Protein AF-A0A7W0Z3M8-F1 (afdb_monomer_lite)

Radius of gyration: 19.15 Å; chains: 1; bounding box: 62×38×52 Å

Foldseek 3Di:
DPADALCRQLCCQVAPAFPQADPLQWGWGHDQQEIETTHNGDDQDAQPRDDDDDPDDPPPDDPPRHHYDYDDRDALVRVQPYPHPVLVDLLVAAAEDEFELDLVRQLRSQVSQVPRPDQYQYEYEADPDRPPNSVVSHDPRNVVCVVVVSYFYAYDDPVCVPVPRHNDDDDPSNVVSVVVNVVVRDPPPPPPPDDDDPDPPDDD

Structure (mmCIF, N/CA/C/O backbone):
data_AF-A0A7W0Z3M8-F1
#
_entry.id   AF-A0A7W0Z3M8-F1
#
loop_
_atom_site.group_PDB
_atom_site.id
_atom_site.type_symbol
_atom_site.label_atom_id
_atom_site.label_alt_id
_atom_site.label_comp_id
_atom_site.label_asym_id
_atom_site.label_entity_id
_atom_site.label_seq_id
_atom_site.pdbx_PDB_ins_code
_atom_site.Cartn_x
_atom_site.Cartn_y
_atom_site.Cartn_z
_atom_site.occupancy
_atom_site.B_iso_or_equiv
_atom_site.auth_seq_id
_atom_site.auth_comp_id
_atom_site.auth_asym_id
_atom_site.auth_atom_id
_atom_site.pdbx_PDB_model_num
ATOM 1 N N . MET A 1 1 ? 12.519 0.550 13.253 1.00 36.75 1 MET A N 1
ATOM 2 C CA . MET A 1 1 ? 12.207 1.072 11.908 1.00 36.75 1 MET A CA 1
ATOM 3 C C . MET A 1 1 ? 11.267 0.063 11.263 1.00 36.75 1 MET A C 1
ATOM 5 O O . MET A 1 1 ? 11.659 -1.085 11.113 1.00 36.75 1 MET A O 1
ATOM 9 N N . GLU A 1 2 ? 10.004 0.420 11.046 1.00 43.22 2 GLU A N 1
ATOM 10 C CA . GLU A 1 2 ? 8.947 -0.532 10.674 1.00 43.22 2 GLU A CA 1
ATOM 11 C C . GLU A 1 2 ? 8.829 -0.653 9.147 1.00 43.22 2 GLU A C 1
ATOM 13 O 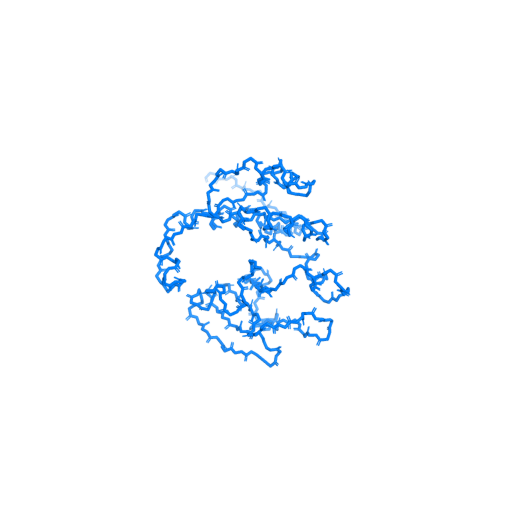O . GLU A 1 2 ? 7.841 -0.249 8.547 1.00 43.22 2 GLU A O 1
ATOM 18 N N . TYR A 1 3 ? 9.874 -1.182 8.508 1.00 49.31 3 TYR A N 1
ATOM 19 C CA . TYR A 1 3 ? 9.832 -1.560 7.096 1.00 49.31 3 TYR A CA 1
ATOM 20 C C . TYR A 1 3 ? 9.831 -3.082 6.998 1.00 49.31 3 TYR A C 1
ATOM 22 O O . TYR A 1 3 ? 10.684 -3.748 7.586 1.00 49.31 3 TYR A O 1
ATOM 30 N N . CYS A 1 4 ? 8.891 -3.648 6.241 1.00 50.56 4 CYS A N 1
ATOM 31 C CA . CYS A 1 4 ? 9.150 -4.955 5.654 1.00 50.56 4 CYS A CA 1
ATOM 32 C C . CYS A 1 4 ? 10.196 -4.730 4.564 1.00 50.56 4 CYS A C 1
ATOM 34 O O . CYS A 1 4 ? 9.970 -3.921 3.671 1.00 50.56 4 CYS A O 1
ATOM 36 N N . GLU A 1 5 ? 11.337 -5.417 4.634 1.00 54.91 5 GLU A N 1
ATOM 37 C CA . GLU A 1 5 ? 12.240 -5.485 3.481 1.00 54.91 5 GLU A CA 1
ATOM 38 C C . GLU A 1 5 ? 11.427 -5.930 2.247 1.00 54.91 5 GLU A C 1
ATOM 40 O O . GLU A 1 5 ? 10.533 -6.764 2.409 1.00 54.91 5 GLU A O 1
ATOM 45 N N . PRO A 1 6 ? 11.740 -5.486 1.015 1.00 51.75 6 PRO A N 1
ATOM 46 C CA . PRO A 1 6 ? 11.013 -5.917 -0.188 1.00 51.75 6 PRO A CA 1
ATOM 47 C C . PRO A 1 6 ? 10.912 -7.447 -0.346 1.00 51.75 6 PRO A C 1
ATOM 49 O O . PRO A 1 6 ? 9.993 -7.984 -0.959 1.00 51.75 6 PRO A O 1
ATOM 52 N N . ARG A 1 7 ? 11.862 -8.187 0.244 1.00 51.75 7 ARG A N 1
ATOM 53 C CA . ARG A 1 7 ? 11.870 -9.658 0.282 1.00 51.75 7 ARG A CA 1
ATOM 54 C C . ARG A 1 7 ? 10.852 -10.262 1.263 1.00 51.75 7 ARG A C 1
ATOM 56 O O . ARG A 1 7 ? 10.540 -11.441 1.133 1.00 51.75 7 ARG A O 1
ATOM 63 N N . ARG A 1 8 ? 10.344 -9.483 2.222 1.00 53.59 8 ARG A N 1
ATOM 64 C CA . ARG A 1 8 ? 9.486 -9.905 3.344 1.00 53.59 8 ARG A CA 1
ATOM 65 C C . ARG A 1 8 ? 8.001 -9.583 3.162 1.00 53.59 8 ARG A C 1
ATOM 67 O O . ARG A 1 8 ? 7.218 -9.953 4.028 1.00 53.59 8 ARG A O 1
ATOM 74 N N . SER A 1 9 ? 7.581 -8.967 2.051 1.00 60.72 9 SER A N 1
ATOM 75 C CA . SER A 1 9 ? 6.158 -8.659 1.814 1.00 60.72 9 SER A CA 1
ATOM 76 C C . SER A 1 9 ? 5.267 -9.897 1.623 1.00 60.72 9 SER A C 1
ATOM 78 O O . SER A 1 9 ? 4.048 -9.780 1.561 1.00 60.72 9 SER A O 1
ATOM 80 N N . GLY A 1 10 ? 5.850 -11.098 1.521 1.00 58.41 10 GLY A N 1
ATOM 81 C CA . GLY A 1 10 ? 5.116 -12.357 1.352 1.00 58.41 10 GLY A CA 1
ATOM 82 C C . GLY A 1 10 ? 4.499 -12.546 -0.039 1.00 58.41 10 GLY A C 1
ATOM 83 O O . GLY A 1 10 ? 4.059 -13.646 -0.356 1.00 58.41 10 GLY A O 1
ATOM 84 N N . LEU A 1 11 ? 4.528 -11.527 -0.908 1.00 64.19 11 LEU A N 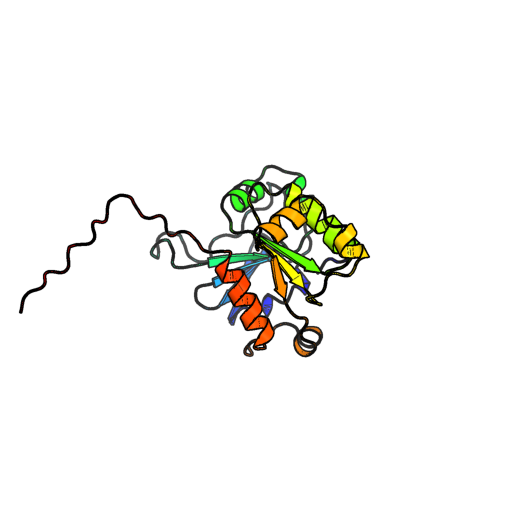1
ATOM 85 C CA . LEU A 1 11 ? 3.906 -11.524 -2.241 1.00 64.19 11 LEU A CA 1
ATOM 86 C C . LEU A 1 11 ? 4.434 -12.595 -3.216 1.00 64.19 11 LEU A C 1
ATOM 88 O O . LEU A 1 11 ? 3.806 -12.823 -4.241 1.00 64.19 11 LEU A O 1
ATOM 92 N N . GLY A 1 12 ? 5.550 -13.274 -2.924 1.00 62.19 12 GLY A N 1
ATOM 93 C CA . GLY A 1 12 ? 6.028 -14.410 -3.740 1.00 62.19 12 GLY A CA 1
ATOM 94 C C . GLY A 1 12 ? 5.065 -15.576 -3.729 1.00 62.19 12 GLY A C 1
ATOM 95 O O . GLY A 1 12 ? 4.625 -16.045 -4.769 1.00 62.19 12 GLY A O 1
ATOM 96 N N . ALA A 1 13 ? 4.604 -15.932 -2.538 1.00 61.12 13 ALA A N 1
ATOM 97 C CA . ALA A 1 13 ? 3.610 -16.976 -2.381 1.00 61.12 13 ALA A CA 1
ATOM 98 C C . ALA A 1 13 ? 2.198 -16.545 -2.828 1.00 61.12 13 ALA A C 1
ATOM 100 O O . ALA A 1 13 ? 1.276 -17.354 -2.804 1.00 61.12 13 ALA A O 1
ATOM 101 N N . ALA A 1 14 ? 2.007 -15.277 -3.223 1.00 61.22 14 ALA A N 1
ATOM 102 C CA . ALA A 1 14 ? 0.748 -14.800 -3.786 1.00 61.22 14 ALA A CA 1
ATOM 103 C C . ALA A 1 14 ? 0.615 -15.087 -5.290 1.00 61.22 14 ALA A C 1
ATOM 105 O O . ALA A 1 14 ? -0.511 -15.068 -5.795 1.00 61.22 14 ALA A O 1
ATOM 106 N N . SER A 1 15 ? 1.720 -15.328 -6.003 1.00 68.12 15 SER A N 1
ATOM 107 C CA . SER A 1 15 ? 1.685 -15.795 -7.393 1.00 68.12 15 SER A CA 1
ATOM 108 C C . SER A 1 15 ? 1.442 -17.301 -7.472 1.00 68.12 15 SER A C 1
ATOM 110 O O . SER A 1 15 ? 1.936 -18.054 -6.640 1.00 68.12 15 SER A O 1
ATOM 112 N N . PHE A 1 16 ? 0.705 -17.733 -8.498 1.00 67.75 16 PHE A N 1
ATOM 113 C CA . PHE A 1 16 ? 0.662 -19.139 -8.906 1.00 67.75 16 PHE A CA 1
ATOM 114 C C . PHE A 1 16 ? 1.898 -19.510 -9.730 1.00 67.75 16 PHE A C 1
ATOM 116 O O . PHE A 1 16 ? 2.444 -20.591 -9.540 1.00 67.75 16 PHE A O 1
ATOM 123 N N . ASP A 1 17 ? 2.377 -18.576 -10.559 1.00 75.62 17 ASP A N 1
ATOM 124 C CA . ASP A 1 17 ? 3.593 -18.749 -11.353 1.00 75.62 17 ASP A CA 1
ATOM 125 C C . ASP A 1 17 ? 4.658 -17.753 -10.874 1.00 75.62 17 ASP A C 1
ATOM 127 O O . ASP A 1 17 ? 4.490 -16.540 -11.039 1.00 75.62 17 ASP A O 1
ATOM 131 N N . GLU A 1 18 ? 5.752 -18.236 -10.278 1.00 77.75 18 GLU A N 1
ATOM 132 C CA . GLU A 1 18 ? 6.948 -17.417 -10.046 1.00 77.75 18 GLU A CA 1
ATOM 133 C C . GLU A 1 18 ? 7.811 -17.410 -11.313 1.00 77.75 18 GLU A C 1
ATOM 135 O O . GLU A 1 18 ? 8.234 -18.455 -11.802 1.00 77.75 18 GLU A O 1
ATOM 140 N N . LEU A 1 19 ? 8.086 -16.220 -11.849 1.00 80.25 19 LEU A N 1
ATOM 141 C CA . LEU A 1 19 ? 8.771 -16.035 -13.136 1.00 80.25 19 LEU A CA 1
ATOM 142 C C . LEU A 1 19 ? 10.243 -15.634 -12.960 1.00 80.25 19 LEU A C 1
ATOM 144 O O . LEU A 1 19 ? 10.888 -15.165 -13.892 1.00 80.25 19 LEU A O 1
ATOM 148 N N . GLY A 1 20 ? 10.774 -15.806 -11.748 1.00 84.00 20 GLY A N 1
ATOM 149 C CA . GLY A 1 20 ? 12.149 -15.470 -11.405 1.00 84.00 20 GLY A CA 1
ATOM 150 C C . GLY A 1 20 ? 12.376 -13.977 -11.169 1.00 84.00 20 GLY A C 1
ATOM 151 O O . GLY A 1 20 ? 11.476 -13.230 -10.776 1.00 84.00 20 GLY A O 1
ATOM 152 N N . VAL A 1 21 ? 13.629 -13.562 -11.336 1.00 86.56 21 VAL A N 1
ATOM 153 C CA . VAL A 1 21 ? 14.070 -12.168 -11.232 1.00 86.56 21 VAL A CA 1
ATOM 154 C C . VAL A 1 21 ? 14.508 -11.726 -12.621 1.00 86.56 21 VAL A C 1
ATOM 156 O O . VAL A 1 21 ? 15.288 -12.436 -13.251 1.00 86.56 21 VAL A O 1
ATOM 159 N N . ASP A 1 22 ? 13.989 -10.598 -13.101 1.00 85.44 22 ASP A N 1
ATOM 160 C CA . ASP A 1 22 ? 14.395 -10.039 -14.391 1.00 85.44 22 ASP A CA 1
ATOM 161 C C . ASP A 1 22 ? 15.768 -9.348 -14.312 1.00 85.44 22 ASP A C 1
ATOM 163 O O . ASP A 1 22 ? 16.339 -9.160 -13.234 1.00 85.44 22 ASP A O 1
ATOM 167 N N . GLU A 1 23 ? 16.306 -8.959 -15.468 1.00 82.44 23 GLU A N 1
ATOM 168 C CA . GLU A 1 23 ? 17.619 -8.305 -15.571 1.00 82.44 23 GLU A CA 1
ATOM 169 C C . GLU A 1 23 ? 17.688 -6.975 -14.805 1.00 82.44 23 GLU A C 1
ATOM 171 O O . GLU A 1 23 ? 18.751 -6.575 -14.331 1.00 82.44 23 GLU A O 1
ATOM 176 N N . ALA A 1 24 ? 16.544 -6.310 -14.635 1.00 81.88 24 ALA A N 1
ATOM 177 C CA . ALA A 1 24 ? 16.415 -5.077 -13.873 1.00 81.88 24 ALA A CA 1
ATOM 178 C C . ALA A 1 24 ? 16.429 -5.312 -12.352 1.00 81.88 24 ALA A C 1
ATOM 180 O O . ALA A 1 24 ? 16.655 -4.377 -11.587 1.00 81.88 24 ALA A O 1
ATOM 181 N N . GLY A 1 25 ? 16.231 -6.546 -11.886 1.00 84.94 25 GLY A N 1
ATOM 182 C CA . GLY A 1 25 ? 16.182 -6.884 -10.466 1.00 84.94 25 GLY A CA 1
ATOM 183 C C . GLY A 1 25 ? 14.771 -6.872 -9.876 1.00 84.94 25 GLY A C 1
ATOM 184 O O . GLY A 1 25 ? 14.624 -6.847 -8.647 1.00 84.94 25 GLY A O 1
ATOM 185 N N . TRP A 1 26 ? 13.729 -6.922 -10.706 1.00 86.50 26 TRP A N 1
ATOM 186 C CA . TRP A 1 26 ? 12.361 -7.176 -10.269 1.00 86.50 26 TRP A CA 1
ATOM 187 C C . TRP A 1 26 ? 12.121 -8.671 -10.160 1.00 86.50 26 TRP A C 1
ATOM 189 O O . TRP A 1 26 ? 12.269 -9.423 -11.118 1.00 86.50 26 TRP A O 1
ATOM 199 N N . ARG A 1 27 ? 11.662 -9.119 -8.997 1.00 87.25 27 ARG A N 1
ATOM 200 C CA . ARG A 1 27 ? 11.060 -10.440 -8.868 1.00 87.25 27 ARG A CA 1
ATOM 201 C C . ARG A 1 27 ? 9.649 -10.400 -9.448 1.00 87.25 27 ARG A C 1
ATOM 203 O O . ARG A 1 27 ? 8.827 -9.583 -9.019 1.00 87.25 27 ARG A O 1
ATOM 210 N N . ARG A 1 28 ? 9.390 -11.282 -10.410 1.00 87.44 28 ARG A N 1
ATOM 211 C CA . ARG A 1 28 ? 8.165 -11.339 -11.211 1.00 87.44 28 ARG A CA 1
ATOM 212 C C . ARG A 1 28 ? 7.318 -12.539 -10.803 1.00 87.44 28 ARG A C 1
ATOM 214 O O . ARG A 1 28 ? 7.841 -13.618 -10.527 1.00 87.44 28 ARG A O 1
ATOM 221 N N . GLY A 1 29 ? 6.006 -12.360 -10.800 1.00 86.38 29 GLY A N 1
ATOM 222 C CA . GLY A 1 29 ? 5.062 -13.454 -10.603 1.00 86.38 29 GLY A CA 1
ATOM 223 C C . GLY A 1 29 ? 3.718 -13.167 -11.254 1.00 86.38 29 GLY A C 1
ATOM 224 O O . GLY A 1 29 ? 3.454 -12.043 -11.683 1.00 86.38 29 GLY A O 1
ATOM 225 N N . ARG A 1 30 ? 2.861 -14.183 -11.330 1.00 85.06 30 ARG A N 1
ATOM 226 C CA . ARG A 1 30 ? 1.534 -14.076 -11.941 1.00 85.06 30 ARG A CA 1
ATOM 227 C C . ARG A 1 30 ? 0.465 -14.790 -11.131 1.00 85.06 30 ARG A C 1
ATOM 229 O O . ARG A 1 30 ? 0.684 -15.882 -10.61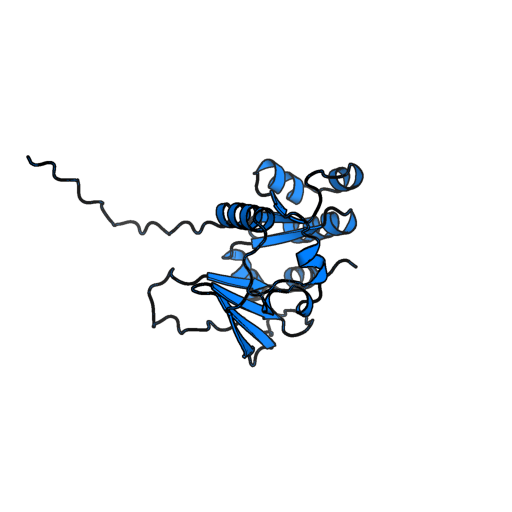0 1.00 85.06 30 ARG A O 1
ATOM 236 N N . ARG A 1 31 ? -0.722 -14.187 -11.071 1.00 82.12 31 ARG A N 1
ATOM 237 C CA . ARG A 1 31 ? -1.943 -14.795 -10.535 1.00 82.12 31 ARG A CA 1
ATOM 238 C C . ARG A 1 31 ? -3.121 -14.483 -11.458 1.00 82.12 31 ARG A C 1
ATOM 240 O O . ARG A 1 31 ? -3.760 -13.440 -11.336 1.00 82.12 31 ARG A O 1
ATOM 247 N N . GLY A 1 32 ? -3.409 -15.388 -12.393 1.00 81.88 32 GLY A N 1
ATOM 248 C CA . GLY A 1 32 ? -4.450 -15.171 -13.403 1.00 81.88 32 GLY A CA 1
ATOM 249 C C . GLY A 1 32 ? -4.152 -13.926 -14.263 1.00 81.88 32 GLY A C 1
ATOM 250 O O . GLY A 1 32 ? -3.095 -13.891 -14.901 1.00 81.88 32 GLY A O 1
ATOM 251 N N . PRO A 1 33 ? -5.039 -12.908 -14.295 1.00 80.50 33 PRO A N 1
ATOM 252 C CA . PRO A 1 33 ? -4.822 -11.670 -15.051 1.00 80.50 33 PRO A CA 1
ATOM 253 C C . PRO A 1 33 ? -3.927 -10.648 -14.327 1.00 80.50 33 PRO A C 1
ATOM 255 O O . PRO A 1 33 ? -3.648 -9.587 -14.880 1.00 80.50 33 PRO A O 1
ATOM 258 N N . VAL A 1 34 ? -3.495 -10.934 -13.094 1.00 84.06 34 VAL A N 1
ATOM 259 C CA . VAL A 1 34 ? -2.668 -10.020 -12.302 1.00 84.06 34 VAL A CA 1
ATOM 260 C C . VAL A 1 34 ? -1.199 -10.393 -12.447 1.00 84.06 34 VAL A C 1
ATOM 262 O O . VAL A 1 34 ? -0.797 -11.512 -12.112 1.00 84.06 34 VAL A O 1
ATOM 265 N N . ASP A 1 35 ? -0.403 -9.443 -12.915 1.00 87.38 35 ASP A N 1
ATOM 266 C CA . ASP A 1 35 ? 1.050 -9.534 -12.935 1.00 87.38 35 ASP A CA 1
ATOM 267 C C . ASP A 1 35 ? 1.608 -8.822 -11.690 1.00 87.38 35 ASP A C 1
ATOM 269 O O . ASP A 1 35 ? 1.153 -7.744 -11.307 1.00 87.38 35 ASP A O 1
ATOM 273 N N . LEU A 1 36 ? 2.577 -9.448 -11.025 1.00 86.31 36 LEU A N 1
ATOM 274 C CA . LEU A 1 36 ? 3.171 -8.972 -9.777 1.00 86.31 36 LEU A CA 1
ATOM 275 C C . LEU A 1 36 ? 4.640 -8.622 -10.004 1.00 86.31 36 LEU A C 1
ATOM 277 O O . LEU A 1 36 ? 5.393 -9.401 -10.597 1.00 86.31 36 LEU A O 1
ATOM 281 N N . ALA A 1 37 ? 5.057 -7.474 -9.482 1.00 87.69 37 ALA A N 1
ATOM 282 C CA . ALA A 1 37 ? 6.430 -6.996 -9.543 1.00 87.69 37 ALA A CA 1
ATOM 283 C C . ALA A 1 37 ? 6.871 -6.516 -8.167 1.00 87.69 37 ALA A C 1
ATOM 285 O O . ALA A 1 37 ? 6.193 -5.687 -7.565 1.00 87.69 37 ALA A O 1
ATOM 286 N N . ARG A 1 38 ? 8.012 -7.000 -7.676 1.00 85.12 38 ARG A N 1
ATOM 287 C CA . ARG A 1 38 ? 8.618 -6.473 -6.447 1.00 85.12 38 ARG A CA 1
ATOM 288 C C . ARG A 1 38 ? 10.124 -6.413 -6.543 1.00 85.12 38 ARG A C 1
ATOM 290 O O . ARG A 1 38 ? 10.718 -7.225 -7.248 1.00 85.12 38 ARG A O 1
ATOM 297 N N . LEU A 1 39 ? 10.757 -5.512 -5.805 1.00 82.12 39 LEU A N 1
ATOM 298 C CA . LEU A 1 39 ? 12.216 -5.466 -5.773 1.00 82.12 39 LEU A CA 1
ATOM 299 C C . LEU A 1 39 ? 12.790 -6.781 -5.230 1.00 82.12 39 LEU A C 1
ATOM 301 O O . LEU A 1 39 ? 12.405 -7.274 -4.164 1.00 82.12 39 LEU A O 1
ATOM 305 N N . ALA A 1 40 ? 13.732 -7.375 -5.965 1.00 80.62 40 ALA A N 1
ATOM 306 C CA . ALA A 1 40 ? 14.356 -8.621 -5.545 1.00 80.62 40 ALA A CA 1
ATOM 307 C C . ALA A 1 40 ? 15.247 -8.426 -4.313 1.00 80.62 40 ALA A C 1
ATOM 309 O O . ALA A 1 40 ? 15.366 -9.370 -3.532 1.00 80.62 40 ALA A O 1
ATOM 310 N N . ALA A 1 41 ? 15.822 -7.232 -4.121 1.00 76.25 41 ALA A N 1
ATOM 311 C CA . ALA A 1 41 ? 16.658 -6.818 -2.993 1.00 76.25 41 ALA A CA 1
ATOM 312 C C . ALA A 1 41 ? 16.365 -5.354 -2.594 1.00 76.25 41 ALA A C 1
ATOM 314 O O . ALA A 1 41 ? 15.933 -4.591 -3.456 1.00 76.25 41 ALA A O 1
ATOM 315 N N . PRO A 1 42 ? 16.618 -4.940 -1.333 1.00 71.25 42 PRO A N 1
ATOM 316 C CA . PRO A 1 42 ? 16.569 -3.528 -0.956 1.00 71.25 42 PRO A CA 1
ATOM 317 C C . PRO A 1 42 ? 17.506 -2.704 -1.844 1.00 71.25 42 PRO A C 1
ATOM 319 O O . PRO A 1 42 ? 18.705 -2.978 -1.904 1.00 71.25 42 PRO A O 1
ATOM 322 N N . ARG A 1 43 ? 16.956 -1.718 -2.549 1.00 71.44 43 ARG A N 1
ATOM 323 C CA . ARG A 1 43 ? 17.705 -0.792 -3.398 1.00 71.44 43 ARG A CA 1
ATOM 324 C C . ARG A 1 43 ? 16.915 0.507 -3.525 1.00 71.44 43 ARG A C 1
ATOM 326 O O . ARG A 1 43 ? 15.688 0.474 -3.515 1.00 71.44 43 ARG A O 1
ATOM 333 N N . GLU A 1 44 ? 17.616 1.630 -3.637 1.00 71.12 44 GLU A N 1
ATOM 334 C CA . GLU A 1 44 ? 16.976 2.897 -3.987 1.00 71.12 44 GLU A CA 1
ATOM 335 C C . GLU A 1 44 ? 16.490 2.852 -5.439 1.00 71.12 44 GLU A C 1
ATOM 337 O O . GLU A 1 44 ? 17.244 2.500 -6.349 1.00 71.12 44 GLU A O 1
ATOM 342 N N . LEU A 1 45 ? 15.225 3.209 -5.646 1.00 70.31 45 LEU A N 1
ATOM 343 C CA . LEU A 1 45 ? 14.679 3.447 -6.975 1.00 70.31 45 LEU A CA 1
ATOM 344 C C . LEU A 1 45 ? 15.111 4.846 -7.411 1.00 70.31 45 LEU A C 1
ATOM 346 O O . LEU A 1 45 ? 14.608 5.835 -6.887 1.00 70.31 45 LEU A O 1
ATOM 350 N N . THR A 1 46 ? 16.072 4.913 -8.325 1.00 68.88 46 THR A N 1
ATOM 351 C CA . THR A 1 46 ? 16.507 6.150 -8.987 1.00 68.88 46 THR A CA 1
ATOM 352 C C . THR A 1 46 ? 16.026 6.152 -10.436 1.00 68.88 46 THR A C 1
ATOM 354 O O . THR A 1 46 ? 15.578 5.116 -10.935 1.00 68.88 46 THR A O 1
ATOM 357 N N . GLU A 1 47 ? 16.136 7.278 -11.146 1.00 64.25 47 GLU A N 1
ATOM 358 C CA . GLU A 1 47 ? 15.751 7.350 -12.570 1.00 64.25 47 GLU A CA 1
ATOM 359 C C . GLU A 1 47 ? 16.456 6.298 -13.438 1.00 64.25 47 GLU A C 1
ATOM 361 O O . GLU A 1 47 ? 15.868 5.760 -14.373 1.00 64.25 47 GLU A O 1
ATOM 366 N N . CYS A 1 48 ? 17.701 5.959 -13.090 1.00 66.75 48 CYS A N 1
ATOM 367 C CA . CYS A 1 48 ? 18.507 4.963 -13.795 1.00 66.75 48 CYS A CA 1
ATOM 368 C C . CYS A 1 48 ? 18.055 3.517 -13.550 1.00 66.75 48 CYS A C 1
ATOM 370 O O . CYS A 1 48 ? 18.548 2.604 -14.214 1.00 66.75 48 CYS A O 1
ATOM 372 N N . PHE A 1 49 ? 17.177 3.274 -12.575 1.00 74.44 49 PHE A N 1
ATOM 373 C CA . PHE A 1 49 ? 16.634 1.946 -12.328 1.00 74.44 49 PHE A CA 1
ATOM 374 C C . PHE A 1 49 ? 15.440 1.716 -13.256 1.00 74.44 49 PHE A C 1
ATOM 376 O O . PHE A 1 49 ? 14.444 2.407 -13.094 1.00 74.44 49 PHE A O 1
ATOM 383 N N . PRO A 1 50 ? 15.483 0.785 -14.219 1.00 78.50 50 PRO A N 1
ATOM 384 C CA . PRO A 1 50 ? 14.416 0.672 -15.206 1.00 78.50 50 PRO A CA 1
ATOM 385 C C . PRO A 1 50 ? 13.096 0.163 -14.589 1.00 78.50 50 PRO A C 1
ATOM 387 O O . PRO A 1 50 ? 13.110 -0.671 -13.670 1.00 78.50 50 PRO A O 1
ATOM 390 N N . PRO A 1 51 ? 11.938 0.625 -15.101 1.00 80.19 51 PRO A N 1
ATOM 391 C CA . PRO A 1 51 ? 10.645 0.090 -14.699 1.00 80.19 51 PRO A CA 1
ATOM 392 C C . PRO A 1 51 ? 10.550 -1.404 -15.039 1.00 80.19 51 PRO A C 1
ATOM 394 O O . PRO A 1 51 ? 11.207 -1.875 -15.973 1.00 80.19 51 PRO A O 1
ATOM 397 N N . PRO A 1 52 ? 9.705 -2.162 -14.324 1.00 80.06 52 PRO A N 1
ATOM 398 C CA . PRO A 1 52 ? 9.483 -3.556 -14.661 1.00 80.06 52 PRO A CA 1
ATOM 399 C C . PRO A 1 52 ? 8.862 -3.667 -16.054 1.00 80.06 52 PRO A C 1
ATOM 401 O O . PRO A 1 52 ? 7.823 -3.059 -16.321 1.00 80.06 52 PRO A O 1
ATOM 404 N N . GLN A 1 53 ? 9.447 -4.488 -16.925 1.00 75.12 53 GLN A N 1
ATOM 405 C CA . GLN A 1 53 ? 8.879 -4.700 -18.254 1.00 75.12 53 GLN A CA 1
ATOM 406 C C . GLN A 1 53 ? 7.579 -5.521 -18.171 1.00 75.12 53 GLN A C 1
ATOM 408 O O . GLN A 1 53 ? 7.496 -6.465 -17.374 1.00 75.12 53 GLN A O 1
ATOM 413 N N . PRO A 1 54 ? 6.543 -5.199 -18.969 1.00 68.56 54 PRO A N 1
ATOM 414 C CA . PRO A 1 54 ? 5.341 -6.022 -19.063 1.00 68.56 54 PRO A CA 1
ATOM 415 C C . PRO A 1 54 ? 5.688 -7.481 -19.390 1.00 68.56 54 PRO A C 1
ATOM 417 O O . PRO A 1 54 ? 6.539 -7.747 -20.229 1.00 68.56 54 PRO A O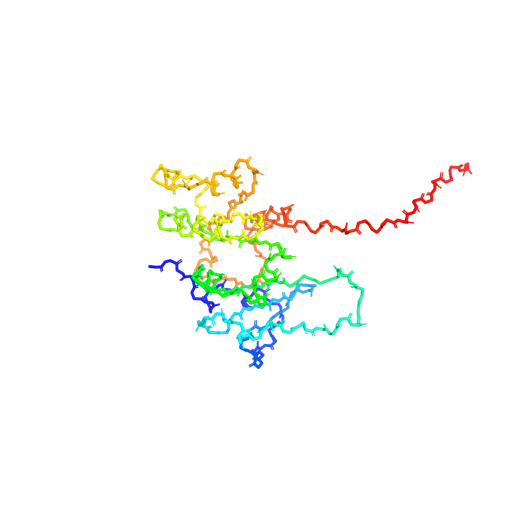 1
ATOM 420 N N . LEU A 1 55 ? 5.024 -8.443 -18.736 1.00 67.62 55 LEU A N 1
ATOM 421 C CA . LEU A 1 55 ? 5.269 -9.874 -18.990 1.00 67.62 55 LEU A CA 1
ATOM 422 C C . LEU A 1 55 ? 4.744 -10.353 -20.351 1.00 67.62 55 LEU A C 1
ATOM 424 O O . LEU A 1 55 ? 5.044 -11.470 -20.760 1.00 67.62 55 LEU A O 1
ATOM 428 N N . VAL A 1 56 ? 3.906 -9.554 -21.010 1.00 63.31 56 VAL A N 1
ATOM 429 C CA . VAL A 1 56 ? 3.385 -9.809 -22.354 1.00 63.31 56 VAL A CA 1
ATOM 430 C C . VAL A 1 56 ? 3.496 -8.500 -23.140 1.00 63.31 56 VAL A C 1
ATOM 432 O O . VAL A 1 56 ? 3.158 -7.453 -22.577 1.00 63.31 56 VAL A O 1
ATOM 435 N N . PRO A 1 57 ? 3.958 -8.525 -24.402 1.00 59.06 57 PRO A N 1
ATOM 436 C CA . PRO A 1 57 ? 4.025 -7.333 -25.233 1.00 59.06 57 PRO A CA 1
ATOM 437 C C . PRO A 1 57 ? 2.645 -6.666 -25.401 1.00 59.06 57 PRO A C 1
ATOM 439 O O . PRO A 1 57 ? 1.636 -7.368 -25.493 1.00 59.06 57 PRO A O 1
ATOM 442 N N . PRO A 1 58 ? 2.576 -5.326 -25.514 1.00 54.59 58 PRO A N 1
ATOM 443 C CA . PRO A 1 58 ? 1.317 -4.579 -25.638 1.00 54.59 58 PRO A CA 1
ATOM 444 C C . PRO A 1 58 ? 0.430 -4.948 -26.844 1.00 54.59 58 PRO A C 1
ATOM 446 O O . PRO A 1 58 ? -0.712 -4.510 -26.901 1.00 54.59 58 PRO A O 1
ATOM 449 N N . GLY A 1 59 ? 0.944 -5.714 -27.815 1.00 54.38 59 GLY A N 1
ATOM 450 C CA . GLY A 1 59 ? 0.249 -6.057 -29.062 1.00 54.38 59 GLY A CA 1
ATOM 451 C C . GLY A 1 59 ? -0.540 -7.368 -29.046 1.00 54.38 59 GLY A C 1
ATOM 452 O O . GLY A 1 59 ? -1.356 -7.582 -29.936 1.00 54.38 59 GLY A O 1
ATOM 453 N N . ASP A 1 60 ? -0.342 -8.230 -28.046 1.00 58.00 60 ASP A N 1
ATOM 454 C CA . ASP A 1 60 ? -0.929 -9.578 -28.050 1.00 58.00 60 ASP A CA 1
ATOM 455 C C . ASP A 1 60 ? -2.322 -9.652 -27.401 1.00 58.00 60 ASP A C 1
ATOM 457 O O . ASP A 1 60 ? -2.877 -10.749 -27.300 1.00 58.00 60 ASP A O 1
ATOM 461 N N . ARG A 1 61 ? -2.908 -8.531 -26.933 1.00 55.44 61 ARG A N 1
ATOM 462 C CA . ARG A 1 61 ? -4.232 -8.517 -26.273 1.00 55.44 61 ARG A CA 1
ATOM 463 C C . ARG A 1 61 ? -4.916 -7.141 -26.210 1.00 55.44 61 ARG A C 1
ATOM 465 O O . ARG A 1 61 ? -4.233 -6.123 -26.297 1.00 55.44 61 ARG A O 1
ATOM 472 N N . PRO A 1 62 ? -6.249 -7.100 -25.989 1.00 53.44 62 PRO A N 1
ATOM 473 C CA . PRO A 1 62 ? -6.981 -5.857 -25.771 1.00 53.44 62 PRO A CA 1
ATOM 474 C C . PRO A 1 62 ? -6.448 -5.096 -24.550 1.00 53.44 62 PRO A C 1
ATOM 476 O O . PRO A 1 62 ? -6.199 -5.679 -23.490 1.00 53.44 62 PRO A O 1
ATOM 479 N N . ALA A 1 63 ? -6.301 -3.779 -24.689 1.00 50.97 63 ALA A N 1
ATOM 480 C CA . ALA A 1 63 ? -5.979 -2.889 -23.581 1.00 50.97 63 ALA A CA 1
ATOM 481 C C . ALA A 1 63 ? -7.086 -2.964 -22.509 1.00 50.97 63 ALA A C 1
ATOM 483 O O . ALA A 1 63 ? -8.244 -2.682 -22.803 1.00 50.97 63 ALA A O 1
ATOM 484 N N . GLY A 1 64 ? -6.731 -3.358 -21.279 1.00 56.69 64 GLY A N 1
ATOM 485 C CA . GLY A 1 64 ? -7.656 -3.435 -20.135 1.00 56.69 64 GLY A CA 1
ATOM 486 C C . GLY A 1 64 ? -7.702 -4.783 -19.403 1.00 56.69 64 GLY A C 1
ATOM 487 O O . GLY A 1 64 ? -8.192 -4.841 -18.280 1.00 56.69 64 GLY A O 1
ATOM 488 N N . ASP A 1 65 ? -7.139 -5.849 -19.979 1.00 64.25 65 ASP A N 1
ATOM 489 C CA . ASP A 1 65 ? -7.301 -7.216 -19.449 1.00 64.25 65 ASP A CA 1
ATOM 490 C C . ASP A 1 65 ? -6.273 -7.645 -18.383 1.00 64.25 65 ASP A C 1
ATOM 492 O O . ASP A 1 65 ? -6.357 -8.762 -17.859 1.00 64.25 65 ASP A O 1
ATOM 496 N N . ARG A 1 66 ? -5.273 -6.811 -18.056 1.00 71.00 66 ARG A N 1
ATOM 497 C CA . ARG A 1 66 ? -4.233 -7.161 -17.071 1.00 71.00 66 ARG A CA 1
ATOM 498 C C . ARG A 1 66 ? -3.929 -6.022 -16.110 1.00 71.00 66 ARG A C 1
ATOM 500 O O . ARG A 1 66 ? -3.715 -4.887 -16.524 1.00 71.00 66 ARG A O 1
ATOM 507 N N . LEU A 1 67 ? -3.848 -6.369 -14.828 1.00 82.94 67 LEU A N 1
ATOM 508 C CA . LEU A 1 67 ? -3.467 -5.472 -13.740 1.00 82.94 67 LEU A CA 1
ATOM 509 C C . LEU A 1 67 ? -2.017 -5.757 -13.344 1.00 82.94 67 LEU A C 1
ATOM 511 O O . LEU A 1 67 ? -1.696 -6.889 -12.983 1.00 82.94 67 LEU A O 1
ATOM 515 N N . LEU A 1 68 ? -1.156 -4.739 -13.373 1.00 86.12 68 LEU A N 1
ATOM 516 C CA . LEU A 1 68 ? 0.178 -4.815 -12.781 1.00 86.12 68 LEU A CA 1
ATOM 517 C C . LEU A 1 68 ? 0.120 -4.288 -11.347 1.00 86.12 68 LEU A C 1
ATOM 519 O O . LEU A 1 68 ? -0.183 -3.117 -11.131 1.00 86.12 68 LEU A O 1
ATOM 523 N N . VAL A 1 69 ? 0.452 -5.131 -10.372 1.00 87.75 69 VAL A N 1
ATOM 524 C CA . VAL A 1 69 ? 0.669 -4.699 -8.987 1.00 87.75 69 VAL A CA 1
ATOM 525 C C . VAL A 1 69 ? 2.165 -4.562 -8.751 1.00 87.75 69 VAL A C 1
ATOM 527 O O . VAL A 1 69 ? 2.916 -5.539 -8.828 1.00 87.75 69 VAL A O 1
ATOM 530 N N . LEU A 1 70 ? 2.580 -3.334 -8.453 1.00 86.94 70 LEU A N 1
ATOM 531 C CA . LEU A 1 70 ? 3.958 -2.985 -8.147 1.00 86.94 70 LEU A CA 1
ATOM 532 C C . LEU A 1 70 ? 4.136 -2.811 -6.637 1.00 86.94 70 LEU A C 1
ATOM 534 O O . LEU A 1 70 ? 3.631 -1.860 -6.046 1.00 86.94 70 LEU A O 1
ATOM 538 N N . ASP A 1 71 ? 4.878 -3.721 -6.016 1.00 85.38 71 ASP A N 1
ATOM 539 C CA . ASP A 1 71 ? 5.321 -3.603 -4.629 1.00 85.38 71 ASP A CA 1
ATOM 540 C C . ASP A 1 71 ? 6.728 -3.001 -4.596 1.00 85.38 71 ASP A C 1
ATOM 542 O O . ASP A 1 71 ? 7.736 -3.661 -4.872 1.00 85.38 71 ASP A O 1
ATOM 546 N N . LEU A 1 72 ? 6.785 -1.712 -4.269 1.00 77.88 72 LEU A N 1
ATOM 547 C CA . LEU A 1 72 ? 8.032 -0.954 -4.210 1.00 77.88 72 LEU A CA 1
ATOM 548 C C . LEU A 1 72 ? 8.914 -1.380 -3.029 1.00 77.88 72 LEU A C 1
ATOM 550 O O . LEU A 1 72 ? 10.116 -1.130 -3.060 1.00 77.88 72 LEU A O 1
ATOM 554 N N . GLY A 1 73 ? 8.351 -2.017 -1.995 1.00 69.25 73 GLY A N 1
ATOM 555 C CA . GLY A 1 73 ? 9.081 -2.562 -0.848 1.00 69.25 73 GLY A CA 1
ATOM 556 C C . GLY A 1 73 ? 9.993 -1.595 -0.071 1.00 69.25 73 GLY A C 1
ATOM 557 O O . GLY A 1 73 ? 10.727 -2.049 0.805 1.00 69.25 73 GLY A O 1
ATOM 558 N N . ALA A 1 74 ? 10.005 -0.292 -0.364 1.00 61.03 74 ALA A N 1
ATOM 559 C CA . ALA A 1 74 ? 10.998 0.647 0.156 1.00 61.03 74 ALA A CA 1
ATOM 560 C C . ALA A 1 74 ? 10.399 2.009 0.538 1.00 61.03 74 ALA A C 1
ATOM 562 O O . ALA A 1 74 ? 9.285 2.363 0.158 1.00 61.03 74 ALA A O 1
ATOM 563 N N . SER A 1 75 ? 11.156 2.728 1.370 1.00 57.72 75 SER A N 1
ATOM 564 C CA . SER A 1 75 ? 10.750 3.915 2.114 1.00 57.72 75 SER A CA 1
ATOM 565 C C . SER A 1 75 ? 10.335 5.091 1.235 1.00 57.72 75 SER A C 1
ATOM 567 O O . SER A 1 75 ? 10.859 5.299 0.144 1.00 57.72 75 SER A O 1
ATOM 569 N N . ALA A 1 76 ? 9.437 5.921 1.778 1.00 53.56 76 ALA A N 1
ATOM 570 C CA . ALA A 1 76 ? 8.994 7.182 1.181 1.00 53.56 76 ALA A CA 1
ATOM 571 C C . ALA A 1 76 ? 10.156 8.039 0.635 1.00 53.56 76 ALA A C 1
ATOM 573 O O . ALA A 1 76 ? 9.985 8.759 -0.340 1.00 53.56 76 ALA A O 1
ATOM 574 N N . ALA A 1 77 ? 11.356 7.904 1.214 1.00 54.19 77 ALA A N 1
ATOM 575 C CA . ALA A 1 77 ? 12.562 8.622 0.824 1.00 54.19 77 ALA A CA 1
ATOM 576 C C . ALA A 1 77 ? 12.975 8.435 -0.649 1.00 54.19 77 ALA A C 1
ATOM 578 O O . ALA A 1 77 ? 13.555 9.360 -1.207 1.00 54.19 77 ALA A O 1
ATOM 579 N N . SER A 1 78 ? 12.685 7.299 -1.296 1.00 59.88 78 SER A N 1
ATOM 580 C CA . SER A 1 78 ? 13.020 7.115 -2.720 1.00 59.88 78 SER A CA 1
ATOM 581 C C . SER A 1 78 ? 12.013 7.783 -3.666 1.00 59.88 78 SER A C 1
ATOM 583 O O . SER A 1 78 ? 12.431 8.324 -4.681 1.00 59.88 78 SER A O 1
ATOM 585 N N . MET A 1 79 ? 10.715 7.832 -3.326 1.00 62.16 79 MET A N 1
ATOM 586 C CA . MET A 1 79 ? 9.715 8.566 -4.133 1.00 62.16 79 MET A CA 1
ATOM 587 C C . MET A 1 79 ? 9.924 10.083 -4.084 1.00 62.16 79 MET A C 1
ATOM 589 O O . MET A 1 79 ? 9.570 10.792 -5.016 1.00 62.16 79 MET A O 1
ATOM 593 N N . LEU A 1 80 ? 10.486 10.578 -2.983 1.00 59.25 80 LEU A N 1
ATOM 594 C CA . LEU A 1 80 ? 10.618 12.005 -2.689 1.00 59.25 80 LEU A CA 1
ATOM 595 C C . LEU A 1 80 ? 11.836 12.678 -3.325 1.00 59.25 80 LEU A C 1
ATOM 597 O O . LEU A 1 80 ? 11.962 13.898 -3.237 1.00 59.25 80 LEU A O 1
ATOM 601 N N . ARG A 1 81 ? 12.775 11.899 -3.873 1.00 62.03 81 ARG A N 1
ATOM 602 C CA . ARG A 1 81 ? 14.121 12.390 -4.191 1.00 62.03 81 ARG A CA 1
ATOM 603 C C . ARG A 1 81 ? 14.401 12.637 -5.668 1.00 62.03 81 ARG A C 1
ATOM 605 O O . ARG A 1 81 ? 15.354 13.364 -5.925 1.00 62.03 81 ARG A O 1
ATOM 612 N N . ASP A 1 82 ? 13.629 12.071 -6.598 1.00 62.38 82 ASP A N 1
ATOM 613 C CA . ASP A 1 82 ? 13.978 12.132 -8.025 1.00 62.38 82 ASP A CA 1
ATOM 614 C C . ASP A 1 82 ? 12.740 12.114 -8.951 1.00 62.38 82 ASP A C 1
ATOM 616 O O . ASP A 1 82 ? 11.903 11.209 -8.832 1.00 62.38 82 ASP A O 1
ATOM 620 N N . PRO A 1 83 ? 12.575 13.084 -9.871 1.00 60.88 83 PRO A N 1
ATOM 621 C CA . PRO A 1 83 ? 11.460 13.146 -10.816 1.00 60.88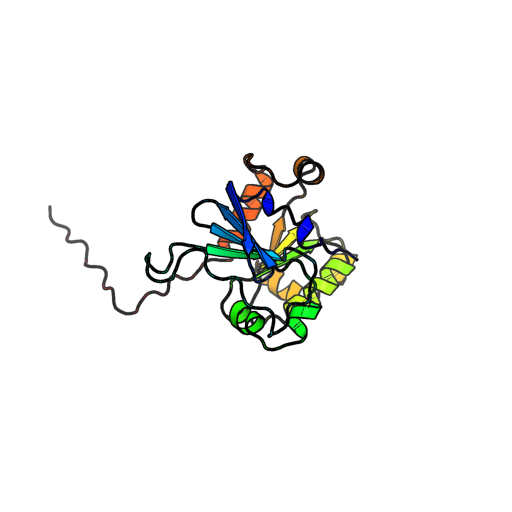 83 PRO A CA 1
ATOM 622 C C . PRO A 1 83 ? 11.624 12.168 -11.998 1.00 60.88 83 PRO A C 1
ATOM 624 O O . PRO A 1 83 ? 11.664 12.566 -13.155 1.00 60.88 83 PRO A O 1
ATOM 627 N N . GLY A 1 84 ? 11.631 10.866 -11.708 1.00 72.88 84 GLY A N 1
ATOM 628 C CA . GLY A 1 84 ? 11.804 9.818 -12.715 1.00 72.88 84 GLY A CA 1
ATOM 629 C C . GLY A 1 84 ? 10.523 9.185 -13.252 1.00 72.88 84 GLY A C 1
ATOM 630 O O . GLY A 1 84 ? 9.396 9.603 -12.971 1.00 72.88 84 GLY A O 1
ATOM 631 N N . TRP A 1 85 ? 10.700 8.056 -13.949 1.00 78.88 85 TRP A N 1
ATOM 632 C CA . TRP A 1 85 ? 9.597 7.196 -14.398 1.00 78.88 85 TRP A CA 1
ATOM 633 C C . TRP A 1 85 ? 8.653 6.800 -13.255 1.00 78.88 85 TRP A C 1
ATOM 635 O O . TRP A 1 85 ? 7.468 6.593 -13.502 1.00 78.88 85 TRP A O 1
ATOM 645 N N . LEU A 1 86 ? 9.157 6.699 -12.018 1.00 77.06 86 LEU A N 1
ATOM 646 C CA . LEU A 1 86 ? 8.357 6.340 -10.851 1.00 77.06 86 LEU A CA 1
ATOM 647 C C . LEU A 1 86 ? 7.326 7.427 -10.539 1.00 77.06 86 LEU A C 1
ATOM 649 O O . LEU A 1 86 ? 6.168 7.105 -10.301 1.00 77.06 86 LEU A O 1
ATOM 653 N N . THR A 1 87 ? 7.709 8.700 -10.614 1.00 77.06 87 THR A N 1
ATOM 654 C CA . THR A 1 87 ? 6.796 9.835 -10.417 1.00 77.06 87 THR A CA 1
ATOM 655 C C . THR A 1 87 ? 5.727 9.869 -11.507 1.00 77.06 87 THR A C 1
ATOM 657 O O . THR A 1 87 ? 4.541 9.987 -11.201 1.00 77.06 87 THR A O 1
ATOM 660 N N . THR A 1 88 ? 6.120 9.670 -12.770 1.00 79.75 88 THR A N 1
ATOM 661 C CA . THR A 1 88 ? 5.184 9.569 -13.905 1.00 79.75 88 THR A CA 1
ATOM 662 C C . THR A 1 88 ? 4.226 8.385 -13.756 1.00 79.75 88 THR A C 1
ATOM 664 O O . THR A 1 88 ? 3.022 8.518 -13.978 1.00 79.75 88 THR A O 1
ATOM 667 N N . MET A 1 89 ? 4.738 7.225 -13.340 1.00 79.88 89 MET A N 1
ATOM 668 C CA . MET A 1 89 ? 3.926 6.034 -13.104 1.00 79.88 89 MET A CA 1
ATOM 669 C C . MET A 1 89 ? 2.928 6.275 -11.976 1.00 79.88 89 MET A C 1
ATOM 671 O O . MET A 1 89 ? 1.747 6.007 -12.143 1.00 79.88 89 MET A O 1
ATOM 675 N N . VAL A 1 90 ? 3.376 6.825 -10.850 1.00 81.06 90 VAL A N 1
ATOM 676 C CA . VAL A 1 90 ? 2.516 7.133 -9.700 1.00 81.06 90 VAL A CA 1
ATOM 677 C C . VAL A 1 90 ? 1.432 8.135 -10.081 1.00 81.06 90 VAL A C 1
ATOM 679 O O . VAL A 1 90 ? 0.290 7.960 -9.676 1.00 81.06 90 VAL A O 1
ATOM 682 N N . GLY A 1 91 ? 1.754 9.127 -10.915 1.00 81.75 91 GLY A N 1
ATOM 683 C CA . GLY A 1 91 ? 0.788 10.095 -11.442 1.00 81.75 91 GLY A CA 1
ATOM 684 C C . GLY A 1 91 ? -0.348 9.488 -12.276 1.00 81.75 91 GLY A C 1
ATOM 685 O O . GLY A 1 91 ? -1.360 10.147 -12.487 1.00 81.75 91 GLY A O 1
ATOM 686 N N . SER A 1 92 ? -0.198 8.245 -12.738 1.00 81.19 92 SER A N 1
ATOM 687 C CA . SER A 1 92 ? -1.196 7.516 -13.533 1.00 81.19 92 SER A CA 1
ATOM 688 C C . SER A 1 92 ? -1.654 6.205 -12.883 1.00 81.19 92 SER A C 1
ATOM 690 O O . SER A 1 92 ? -2.433 5.465 -13.482 1.00 81.19 92 SER A O 1
ATOM 692 N N . ALA A 1 93 ? -1.184 5.908 -11.668 1.00 84.69 93 ALA A N 1
ATOM 693 C CA . ALA A 1 93 ? -1.456 4.660 -10.972 1.00 84.69 93 ALA A CA 1
ATOM 694 C C . ALA A 1 93 ? -2.453 4.843 -9.827 1.00 84.69 93 ALA A C 1
ATOM 696 O O . ALA A 1 93 ? -2.523 5.880 -9.171 1.00 84.69 93 ALA A O 1
ATOM 697 N N . GLU A 1 94 ? -3.153 3.757 -9.521 1.00 90.06 94 GLU A N 1
ATOM 698 C CA . GLU A 1 94 ? -3.908 3.621 -8.284 1.00 90.06 94 GLU A CA 1
ATOM 699 C C . GLU A 1 94 ? -2.953 3.279 -7.134 1.00 90.06 94 GLU A C 1
ATOM 701 O O . GLU A 1 94 ? -2.310 2.225 -7.126 1.00 90.06 94 GLU A O 1
ATOM 706 N N . VAL A 1 95 ? -2.839 4.181 -6.155 1.00 90.00 95 VAL A N 1
ATOM 707 C CA . VAL A 1 95 ? -1.848 4.063 -5.077 1.00 90.00 95 VAL A CA 1
ATOM 708 C C . VAL A 1 95 ? -2.489 3.551 -3.792 1.00 90.00 95 VAL A C 1
ATOM 710 O O . VAL A 1 95 ? -3.441 4.135 -3.269 1.00 90.00 95 VAL A O 1
ATOM 713 N N . VAL A 1 96 ? -1.905 2.492 -3.226 1.00 92.56 96 VAL A N 1
ATOM 714 C CA . VAL A 1 96 ? -2.210 2.010 -1.873 1.00 92.56 96 VAL A CA 1
ATOM 715 C C . VAL A 1 96 ? -1.016 2.273 -0.967 1.00 92.56 96 VAL A C 1
ATOM 717 O O . VAL A 1 96 ? 0.079 1.771 -1.211 1.00 92.56 96 VAL A O 1
ATOM 720 N N . VAL A 1 97 ? -1.238 3.012 0.118 1.00 91.94 97 VAL A N 1
ATOM 721 C CA . VAL A 1 97 ? -0.252 3.175 1.192 1.00 91.94 97 VAL A CA 1
ATOM 722 C C . VAL A 1 97 ? -0.619 2.225 2.321 1.00 91.94 97 VAL A C 1
ATOM 724 O O . VAL A 1 97 ? -1.701 2.324 2.895 1.00 91.94 97 VAL A O 1
ATOM 727 N N . VAL A 1 98 ? 0.277 1.297 2.650 1.00 90.56 98 VAL A N 1
ATOM 728 C CA . VAL A 1 98 ? 0.077 0.337 3.741 1.00 90.56 98 VAL A CA 1
ATOM 729 C C . VAL A 1 98 ? 0.764 0.850 4.998 1.00 90.56 98 VAL A C 1
ATOM 731 O O . VAL A 1 98 ? 1.947 1.184 4.970 1.00 90.56 98 VAL A O 1
ATOM 734 N N . THR A 1 99 ? 0.039 0.894 6.113 1.00 89.75 99 THR A N 1
ATOM 735 C CA . THR A 1 99 ? 0.570 1.384 7.387 1.00 89.75 99 THR A CA 1
ATOM 736 C C . THR A 1 99 ? 0.069 0.568 8.566 1.00 89.75 99 THR A C 1
ATOM 738 O O . THR A 1 99 ? -1.074 0.113 8.572 1.00 89.75 99 THR A O 1
ATOM 741 N N . ARG A 1 100 ? 0.898 0.393 9.599 1.00 89.69 100 ARG A N 1
ATOM 742 C CA . ARG A 1 100 ? 0.410 -0.044 10.913 1.00 89.69 100 ARG A CA 1
ATOM 743 C C . ARG A 1 100 ? -0.005 1.176 11.722 1.00 89.69 100 ARG A C 1
ATOM 745 O O . ARG A 1 100 ? 0.606 2.237 11.620 1.00 89.69 100 ARG A O 1
ATOM 752 N N . LEU A 1 101 ? -1.022 1.017 12.568 1.00 90.12 101 LEU A N 1
ATOM 753 C CA . LEU A 1 101 ? -1.499 2.081 13.458 1.00 90.12 101 LEU A CA 1
ATOM 754 C C . LEU A 1 101 ? -0.567 2.277 14.663 1.00 90.12 101 LEU A C 1
ATOM 756 O O . LEU A 1 101 ? -0.950 2.069 15.812 1.00 90.12 101 LEU A O 1
ATOM 760 N N . THR A 1 102 ? 0.666 2.687 14.383 1.00 91.06 102 THR A N 1
ATOM 761 C CA . THR A 1 102 ? 1.674 3.139 15.345 1.00 91.06 102 THR A CA 1
ATOM 762 C C . THR A 1 102 ? 1.980 4.615 15.081 1.00 91.06 102 THR A C 1
ATOM 764 O O . THR A 1 102 ? 1.801 5.102 13.963 1.00 91.06 102 THR A O 1
ATOM 767 N N . VAL A 1 103 ? 2.445 5.361 16.090 1.00 92.62 103 VAL A N 1
ATOM 768 C CA . VAL A 1 103 ? 2.819 6.778 15.899 1.00 92.62 103 VAL A CA 1
ATOM 769 C C . VAL A 1 103 ? 3.896 6.942 14.812 1.00 92.62 103 VAL A C 1
ATOM 771 O O . VAL A 1 103 ? 3.705 7.779 13.927 1.00 92.62 103 VAL A O 1
ATOM 774 N N . PRO A 1 104 ? 4.990 6.149 14.794 1.00 90.94 104 PRO A N 1
ATOM 775 C CA . PRO A 1 104 ? 5.969 6.221 13.711 1.00 90.94 104 PRO A CA 1
ATOM 776 C C . PRO A 1 104 ? 5.379 5.861 12.342 1.00 90.94 104 PRO A C 1
ATOM 778 O O . PRO A 1 104 ? 5.638 6.575 11.376 1.00 90.94 104 PRO A O 1
ATOM 781 N N . GLY A 1 105 ? 4.556 4.807 12.261 1.00 88.94 105 GLY A N 1
ATOM 782 C CA . GLY A 1 105 ? 3.932 4.369 11.010 1.00 88.94 105 GLY A CA 1
ATOM 783 C C . GLY A 1 105 ? 3.034 5.444 10.402 1.00 88.94 105 GLY A C 1
ATOM 784 O O . GLY A 1 105 ? 3.169 5.779 9.223 1.00 88.94 105 GLY A O 1
ATOM 785 N N . VAL A 1 106 ? 2.183 6.065 11.222 1.00 91.69 106 VAL A N 1
ATOM 786 C CA . VAL A 1 106 ? 1.291 7.154 10.796 1.00 91.69 106 VAL A CA 1
ATOM 787 C C . VAL A 1 106 ? 2.070 8.397 10.380 1.00 91.69 106 VAL A C 1
ATOM 789 O O . VAL A 1 106 ? 1.781 8.946 9.323 1.00 91.69 106 VAL A O 1
ATOM 792 N N . ARG A 1 107 ? 3.098 8.816 11.128 1.00 91.62 107 ARG A N 1
ATOM 793 C CA . ARG A 1 107 ? 3.927 9.977 10.741 1.00 91.62 107 ARG A CA 1
ATOM 794 C C . ARG A 1 107 ? 4.643 9.764 9.412 1.00 91.62 107 ARG A C 1
ATOM 796 O O . ARG A 1 107 ? 4.697 10.664 8.581 1.00 91.62 107 ARG A O 1
ATOM 803 N N . GLN A 1 108 ? 5.177 8.567 9.202 1.00 88.31 108 GLN A N 1
ATOM 804 C CA . GLN A 1 108 ? 5.842 8.225 7.953 1.00 88.31 108 GLN A CA 1
ATOM 805 C C . GLN A 1 108 ? 4.853 8.170 6.781 1.00 88.31 108 GLN A C 1
ATOM 807 O O . GLN A 1 108 ? 5.161 8.635 5.685 1.00 88.31 108 GLN A O 1
ATOM 812 N N . SER A 1 109 ? 3.658 7.626 7.018 1.00 90.25 109 SER A N 1
ATOM 813 C CA . SER A 1 109 ? 2.602 7.555 6.004 1.00 90.25 109 SER A CA 1
ATOM 814 C C . SER A 1 109 ? 2.076 8.939 5.650 1.00 90.25 109 SER A C 1
ATOM 816 O O . SER A 1 109 ? 1.837 9.206 4.483 1.00 90.25 109 SER A O 1
ATOM 818 N N . GLU A 1 110 ? 1.950 9.834 6.631 1.00 92.81 110 GLU A N 1
ATOM 819 C CA . GLU A 1 110 ? 1.581 11.232 6.403 1.00 92.81 110 GLU A CA 1
ATOM 820 C C . GLU A 1 110 ? 2.588 11.919 5.480 1.00 92.81 110 GLU A C 1
ATOM 822 O O . GLU A 1 110 ? 2.189 12.548 4.506 1.00 92.81 110 GLU A O 1
ATOM 827 N N . HIS A 1 111 ? 3.888 11.747 5.742 1.00 89.25 111 HIS A N 1
ATOM 828 C CA . HIS A 1 111 ? 4.933 12.319 4.899 1.00 89.25 111 HIS A CA 1
ATOM 829 C C . HIS A 1 111 ? 4.864 11.793 3.459 1.00 89.25 111 HIS A C 1
ATOM 831 O O . HIS A 1 111 ? 4.925 12.580 2.517 1.00 89.25 111 HIS A O 1
ATOM 837 N N . LEU A 1 112 ? 4.662 10.483 3.285 1.00 87.44 112 LEU A N 1
ATOM 838 C CA . LEU A 1 112 ? 4.474 9.884 1.965 1.00 87.44 112 LEU A CA 1
ATOM 839 C C . LEU A 1 112 ? 3.235 10.444 1.258 1.00 87.44 112 LEU A C 1
ATOM 841 O O . LEU A 1 112 ? 3.343 10.940 0.144 1.00 87.44 112 LEU A O 1
ATOM 845 N N . LEU A 1 113 ? 2.075 10.398 1.916 1.00 90.75 113 LEU A N 1
ATOM 846 C CA . LEU A 1 113 ? 0.809 10.874 1.359 1.00 90.75 113 LEU A CA 1
ATOM 847 C C . LEU A 1 113 ? 0.884 12.348 0.954 1.00 90.75 113 LEU A C 1
ATOM 849 O O . LEU A 1 113 ? 0.355 12.706 -0.091 1.00 90.75 113 LEU A O 1
ATOM 853 N N . SER A 1 114 ? 1.575 13.178 1.741 1.00 89.94 114 SER A N 1
ATOM 854 C CA . SER A 1 114 ? 1.727 14.610 1.458 1.00 89.94 114 SER A CA 1
ATOM 855 C C . SER A 1 114 ? 2.526 14.917 0.189 1.00 89.94 114 SER A C 1
ATOM 857 O O . SER A 1 114 ? 2.462 16.037 -0.308 1.00 89.94 114 SER A O 1
ATOM 859 N N . ALA A 1 115 ? 3.272 13.942 -0.331 1.00 85.62 115 ALA A N 1
ATOM 860 C CA . ALA A 1 115 ? 4.102 14.111 -1.515 1.00 85.62 115 ALA A CA 1
ATOM 861 C C . ALA A 1 115 ? 3.635 13.314 -2.732 1.00 85.62 115 ALA A C 1
ATOM 863 O O . ALA A 1 115 ? 4.234 13.424 -3.802 1.00 85.62 115 ALA A O 1
ATOM 864 N N . LEU A 1 116 ? 2.590 12.498 -2.588 1.00 86.12 116 LEU A N 1
ATOM 865 C CA . LEU A 1 116 ? 2.015 11.814 -3.734 1.00 86.12 116 LEU A CA 1
ATOM 866 C C . LEU A 1 116 ? 1.311 12.837 -4.639 1.00 86.12 116 LEU A C 1
ATOM 868 O O . LEU A 1 116 ? 0.531 13.652 -4.146 1.00 86.12 116 LEU A O 1
ATOM 872 N N . PRO A 1 117 ? 1.524 12.775 -5.965 1.00 84.44 117 PRO A N 1
ATOM 873 C CA . PRO A 1 117 ? 0.835 13.649 -6.913 1.00 84.44 117 PRO A CA 1
ATOM 874 C C . PRO A 1 117 ? -0.643 13.270 -7.106 1.00 84.44 117 PRO A C 1
ATOM 876 O O . PRO A 1 117 ? -1.381 13.995 -7.768 1.00 84.44 117 PRO A O 1
ATOM 879 N N . VAL A 1 118 ? -1.073 12.131 -6.552 1.00 87.06 118 VAL A N 1
ATOM 880 C CA . VAL A 1 118 ? -2.421 11.574 -6.689 1.00 87.06 118 VAL A CA 1
ATOM 881 C C . VAL A 1 118 ? -2.978 11.144 -5.330 1.00 87.06 118 VAL A C 1
ATOM 883 O O . VAL A 1 118 ? -2.212 10.780 -4.431 1.00 87.06 118 VAL A O 1
ATOM 886 N N . PRO A 1 119 ? -4.311 11.131 -5.158 1.00 89.19 119 PRO A N 1
ATOM 887 C CA . PRO A 1 119 ? -4.933 10.546 -3.979 1.00 89.19 119 PRO A CA 1
ATOM 888 C C . PRO A 1 119 ? -4.588 9.058 -3.825 1.00 89.19 119 PRO A C 1
ATOM 890 O O . PRO A 1 119 ? -4.675 8.291 -4.780 1.00 89.19 119 PRO A O 1
ATOM 893 N N . ALA A 1 120 ? -4.292 8.625 -2.600 1.00 91.81 120 ALA A N 1
ATOM 894 C CA . ALA A 1 120 ? -4.050 7.219 -2.282 1.00 91.81 120 ALA A CA 1
ATOM 895 C C . ALA A 1 120 ? -5.152 6.629 -1.394 1.00 91.81 120 ALA A C 1
ATOM 897 O O . ALA A 1 120 ? -5.907 7.343 -0.730 1.00 91.81 120 ALA A O 1
ATOM 898 N N . VAL A 1 121 ? -5.256 5.302 -1.387 1.00 95.44 121 VAL A N 1
ATOM 899 C CA . VAL A 1 121 ? -6.053 4.549 -0.411 1.00 95.44 121 VAL A CA 1
ATOM 900 C C . VAL A 1 121 ? -5.139 4.120 0.732 1.00 95.44 121 VAL A C 1
ATOM 902 O O . VAL A 1 121 ? -4.094 3.508 0.503 1.00 95.44 121 VAL A O 1
ATOM 905 N N . LEU A 1 122 ? -5.518 4.431 1.970 1.00 94.31 122 LEU A N 1
ATOM 906 C CA . LEU A 1 122 ? -4.753 4.057 3.155 1.00 94.31 122 LEU A CA 1
ATOM 907 C C . LEU A 1 122 ? -5.210 2.688 3.672 1.00 94.31 122 LEU A C 1
ATOM 909 O O . LEU A 1 122 ? -6.309 2.548 4.209 1.00 94.31 122 LEU A O 1
ATOM 913 N N . ALA A 1 123 ? -4.359 1.675 3.550 1.00 94.56 123 ALA A N 1
ATOM 914 C CA . ALA A 1 123 ? -4.573 0.362 4.145 1.00 94.56 123 ALA A CA 1
ATOM 915 C C . ALA A 1 123 ? -3.976 0.332 5.558 1.00 94.56 123 ALA A C 1
ATOM 917 O O . ALA A 1 123 ? -2.755 0.316 5.725 1.00 94.56 123 ALA A O 1
ATOM 918 N N . THR A 1 124 ? -4.820 0.311 6.589 1.00 93.44 124 THR A N 1
ATOM 919 C CA . THR A 1 124 ? -4.370 0.287 7.987 1.00 93.44 124 THR A CA 1
ATOM 920 C C . THR A 1 124 ? -4.375 -1.135 8.521 1.00 93.44 124 THR A C 1
ATOM 922 O O . THR A 1 124 ? -5.439 -1.731 8.698 1.00 93.44 124 THR A O 1
ATOM 925 N N . VAL A 1 125 ? -3.196 -1.682 8.789 1.00 89.88 125 VAL A N 1
ATOM 926 C CA . VAL A 1 125 ? -3.019 -3.046 9.285 1.00 89.88 125 VAL A CA 1
ATOM 927 C C . VAL A 1 125 ? -3.161 -3.081 10.804 1.00 89.88 125 VAL A C 1
ATOM 929 O O . VAL A 1 125 ? -2.489 -2.332 11.520 1.00 89.88 125 VAL A O 1
ATOM 932 N N . GLY A 1 126 ? -3.996 -3.995 11.298 1.00 83.31 126 GLY A N 1
ATOM 933 C CA . GLY A 1 126 ? -4.184 -4.240 12.727 1.00 83.31 126 GLY A CA 1
ATOM 934 C C . GLY A 1 126 ? -5.554 -3.815 13.238 1.00 83.31 126 GLY A C 1
ATOM 935 O O . GLY A 1 126 ? -6.572 -4.071 12.602 1.00 83.31 126 GLY A O 1
ATOM 936 N N . SER A 1 127 ? -5.581 -3.245 14.444 1.00 73.19 127 SER A N 1
ATOM 937 C CA . SER A 1 127 ? -6.825 -2.864 15.118 1.00 73.19 127 SER A CA 1
ATOM 938 C C . SER A 1 127 ? -7.622 -1.858 14.287 1.00 73.19 127 SER A C 1
ATOM 940 O O . SER A 1 127 ? -7.073 -0.863 13.826 1.00 73.19 127 SER A O 1
ATOM 942 N N . GLY A 1 128 ? -8.936 -2.059 14.163 1.00 70.69 128 GLY A N 1
ATOM 943 C CA . GLY A 1 128 ? -9.833 -1.067 13.555 1.00 70.69 128 GLY A CA 1
ATOM 944 C C . GLY A 1 128 ? -9.995 0.205 14.384 1.00 70.69 128 GLY A C 1
ATOM 945 O O . GLY A 1 128 ? -10.481 1.221 13.889 1.00 70.69 128 GLY A O 1
ATOM 946 N N . ARG A 1 129 ? -9.571 0.172 15.653 1.00 84.56 129 ARG A N 1
ATOM 947 C CA . ARG A 1 129 ? -9.566 1.337 16.533 1.00 84.56 129 ARG A CA 1
ATOM 948 C C . ARG A 1 129 ? -8.213 2.027 16.462 1.00 84.56 129 ARG A C 1
ATOM 950 O O . ARG A 1 129 ? -7.195 1.419 16.777 1.00 84.56 129 ARG A O 1
ATOM 957 N N . TRP A 1 130 ? -8.240 3.320 16.163 1.00 89.31 130 TRP A N 1
ATOM 958 C CA . TRP A 1 130 ? -7.079 4.198 16.228 1.00 89.31 130 TRP A CA 1
ATOM 959 C C . TRP A 1 130 ? -6.827 4.586 17.692 1.00 89.31 130 TRP A C 1
ATOM 961 O O . TRP A 1 130 ? -7.699 5.217 18.300 1.00 89.31 130 TRP A O 1
ATOM 971 N N . PRO A 1 131 ? -5.684 4.212 18.295 1.00 89.88 131 PRO A N 1
ATOM 972 C CA . PRO A 1 131 ? -5.320 4.689 19.628 1.00 89.88 131 PRO A CA 1
ATOM 973 C C . PRO A 1 131 ? -5.247 6.221 19.667 1.00 89.88 131 PRO A C 1
ATOM 975 O O . PRO A 1 131 ? -4.933 6.849 18.657 1.00 89.88 131 PRO A O 1
ATOM 978 N N . GLY A 1 132 ? -5.501 6.828 20.831 1.00 93.25 132 GLY A N 1
ATOM 979 C CA . GLY A 1 132 ? -5.542 8.291 20.973 1.00 93.25 132 GLY A CA 1
ATOM 980 C C . GLY A 1 132 ? -4.264 8.987 20.491 1.00 93.25 132 GLY A C 1
ATOM 981 O O . GLY A 1 132 ? -4.340 9.940 19.724 1.00 93.25 132 GLY A O 1
ATOM 982 N N . GLU A 1 133 ? -3.093 8.453 20.843 1.00 93.25 133 GLU A N 1
ATOM 983 C CA . GLU A 1 133 ? -1.784 8.978 20.415 1.00 93.25 133 GLU A CA 1
ATOM 984 C C . GLU A 1 133 ? -1.577 8.902 18.894 1.00 93.25 133 GLU A C 1
ATOM 986 O O . GLU A 1 133 ? -1.017 9.810 18.274 1.00 93.25 133 GLU A O 1
ATOM 991 N N . VAL A 1 134 ? -2.066 7.827 18.274 1.00 92.94 134 VAL A N 1
ATOM 992 C CA . VAL A 1 134 ? -1.997 7.608 16.824 1.00 92.94 134 VAL A CA 1
ATOM 993 C C . VAL A 1 134 ? -2.952 8.559 16.107 1.00 92.94 134 VAL A C 1
ATOM 995 O O . VAL A 1 134 ? -2.569 9.205 15.134 1.00 92.94 134 VAL A O 1
ATOM 998 N N . ALA A 1 135 ? -4.176 8.702 16.619 1.00 92.88 135 ALA A N 1
ATOM 999 C CA . ALA A 1 135 ? -5.159 9.644 16.098 1.00 92.88 135 ALA A CA 1
ATOM 1000 C C . ALA A 1 135 ? -4.661 11.097 16.195 1.00 92.88 135 ALA A C 1
ATOM 1002 O O . ALA A 1 135 ? -4.772 11.843 15.224 1.00 92.88 135 ALA A O 1
ATOM 1003 N N . ALA A 1 136 ? -4.049 11.476 17.321 1.00 94.56 136 ALA A N 1
ATOM 1004 C CA . ALA A 1 136 ? -3.446 12.794 17.517 1.00 94.56 136 ALA A CA 1
ATOM 1005 C C . ALA A 1 136 ? -2.237 13.048 16.596 1.00 94.56 136 ALA A C 1
ATOM 1007 O O . ALA A 1 136 ? -1.938 14.194 16.277 1.00 94.56 136 ALA A O 1
ATOM 1008 N N . SER A 1 137 ? -1.562 11.987 16.143 1.00 94.62 137 SER A N 1
ATOM 1009 C CA . SER A 1 137 ? -0.412 12.067 15.232 1.00 94.62 137 SER A CA 1
ATOM 1010 C C . SER A 1 137 ? -0.787 12.098 13.746 1.00 94.62 137 SER A C 1
ATOM 1012 O O . SER A 1 137 ? 0.106 12.208 12.907 1.00 94.62 137 SER A O 1
ATOM 1014 N N . CYS A 1 138 ? -2.073 11.987 13.397 1.00 94.06 138 CYS A N 1
ATOM 1015 C CA . CYS A 1 138 ? -2.523 12.116 12.010 1.00 94.06 138 CYS A CA 1
ATOM 1016 C C . CYS A 1 138 ? -2.277 13.544 11.514 1.00 94.06 138 CYS A C 1
ATOM 1018 O O . CYS A 1 138 ? -2.591 14.498 12.228 1.00 94.06 138 CYS A O 1
ATOM 1020 N N . GLY A 1 139 ? -1.770 13.714 10.296 1.00 95.81 139 GLY A N 1
ATOM 1021 C CA . GLY A 1 139 ? -1.694 15.023 9.651 1.00 95.81 139 GLY A CA 1
ATOM 1022 C C . GLY A 1 139 ? -2.877 15.276 8.708 1.00 95.81 139 GLY A C 1
ATOM 1023 O O . GLY A 1 139 ? -3.865 14.530 8.726 1.00 95.81 139 GLY A O 1
ATOM 1024 N N . PRO A 1 140 ? -2.832 16.374 7.932 1.00 96.56 140 PRO A N 1
ATOM 1025 C CA . PRO A 1 140 ? -3.897 16.745 7.003 1.00 96.56 140 PRO A CA 1
ATOM 1026 C C . PRO A 1 140 ? -4.198 15.673 5.951 1.00 96.56 140 PRO A C 1
ATOM 1028 O O . PRO A 1 140 ? -5.366 15.456 5.639 1.00 96.56 140 PRO A O 1
ATOM 1031 N N . SER A 1 141 ? -3.183 14.975 5.444 1.00 95.88 141 SER A N 1
ATOM 1032 C CA . SER A 1 141 ? -3.323 14.000 4.356 1.00 95.88 141 SER A CA 1
ATOM 1033 C C . SER A 1 141 ? -4.054 12.748 4.834 1.00 95.88 141 SER A C 1
ATOM 1035 O O . SER A 1 141 ? -5.002 12.297 4.193 1.00 95.88 141 SER A O 1
ATOM 1037 N N . ILE A 1 142 ? -3.686 12.219 6.007 1.00 95.50 142 ILE A N 1
ATOM 1038 C CA . ILE A 1 142 ? -4.389 11.082 6.616 1.00 95.50 142 ILE A CA 1
ATOM 1039 C C . ILE A 1 142 ? -5.805 11.470 7.042 1.00 95.50 142 ILE A C 1
ATOM 1041 O O . ILE A 1 142 ? -6.725 10.672 6.869 1.00 95.50 142 ILE A O 1
ATOM 1045 N N . ARG A 1 143 ? -6.015 12.678 7.583 1.00 95.50 143 ARG A N 1
ATOM 1046 C CA . ARG A 1 143 ? -7.371 13.162 7.897 1.00 95.50 143 ARG A CA 1
ATOM 1047 C C . ARG A 1 143 ? -8.239 13.249 6.643 1.00 95.50 143 ARG A C 1
ATOM 1049 O O . ARG A 1 143 ? -9.312 12.666 6.635 1.00 95.50 143 ARG A O 1
ATOM 1056 N N . SER A 1 144 ? -7.728 13.855 5.575 1.00 95.19 144 SER A N 1
ATOM 1057 C CA . SER A 1 144 ? -8.420 13.949 4.286 1.00 95.19 144 SER A CA 1
ATOM 1058 C C . SER A 1 144 ? -8.782 12.569 3.726 1.00 95.19 144 SER A C 1
ATOM 1060 O O . SER A 1 144 ? -9.929 12.333 3.356 1.00 95.19 144 SER A O 1
ATOM 1062 N N . ALA A 1 145 ? -7.849 11.609 3.756 1.00 93.94 145 ALA A N 1
ATOM 1063 C CA . ALA A 1 145 ? -8.129 10.236 3.338 1.00 93.94 145 ALA A CA 1
ATOM 1064 C C . ALA A 1 145 ? -9.247 9.589 4.173 1.00 93.94 145 ALA A C 1
ATOM 1066 O O . ALA A 1 145 ? -10.104 8.898 3.625 1.00 93.94 145 ALA A O 1
ATOM 1067 N N . ARG A 1 146 ? -9.279 9.834 5.489 1.00 92.88 146 ARG A N 1
ATOM 1068 C CA . ARG A 1 146 ? -10.336 9.327 6.376 1.00 92.88 146 ARG A CA 1
ATOM 1069 C C . ARG A 1 146 ? -11.688 9.973 6.091 1.00 92.88 146 ARG A C 1
ATOM 1071 O O . ARG A 1 146 ? -12.673 9.248 5.989 1.00 92.88 146 ARG A O 1
ATOM 1078 N N . ASP A 1 147 ? -11.726 11.291 5.940 1.00 94.44 147 ASP A N 1
ATOM 1079 C CA . ASP A 1 147 ? -12.955 12.045 5.679 1.00 94.44 147 ASP A CA 1
ATOM 1080 C C . ASP A 1 147 ? -13.546 11.684 4.307 1.00 94.44 147 ASP A C 1
ATOM 1082 O O . ASP A 1 147 ? -14.759 11.562 4.158 1.00 94.44 147 ASP A O 1
ATOM 1086 N N . ALA A 1 148 ? -12.685 11.402 3.326 1.00 93.50 148 ALA A N 1
ATOM 1087 C CA . ALA A 1 148 ? -13.066 10.899 2.007 1.00 93.50 148 ALA A CA 1
ATOM 1088 C C . ALA A 1 148 ? -13.424 9.398 1.989 1.00 93.50 148 ALA A C 1
ATOM 1090 O O . ALA A 1 148 ? -13.680 8.839 0.922 1.00 93.50 148 ALA A O 1
ATOM 1091 N N . GLY A 1 149 ? -13.387 8.708 3.135 1.00 93.56 149 GLY A N 1
ATOM 1092 C CA . GLY A 1 149 ? -13.642 7.269 3.219 1.00 93.56 149 GLY A CA 1
ATOM 1093 C C . GLY A 1 149 ? -12.600 6.401 2.503 1.00 93.56 149 GLY A C 1
ATOM 1094 O O . GLY A 1 149 ? -12.855 5.227 2.263 1.00 93.56 149 GLY A O 1
ATOM 1095 N N . ARG A 1 150 ? -11.419 6.937 2.174 1.00 94.62 150 ARG A N 1
ATOM 1096 C CA . ARG A 1 150 ? -10.310 6.247 1.487 1.00 94.62 150 ARG A CA 1
ATOM 1097 C C . ARG A 1 150 ? -9.367 5.536 2.459 1.00 94.62 150 ARG A C 1
ATOM 1099 O O . ARG A 1 150 ? -8.156 5.482 2.238 1.00 94.62 150 ARG A O 1
ATOM 1106 N N . THR A 1 151 ? -9.919 4.969 3.524 1.00 94.56 151 THR A N 1
ATOM 1107 C CA . THR A 1 151 ? -9.168 4.191 4.510 1.00 94.56 151 THR A CA 1
ATOM 1108 C C . THR A 1 151 ? -9.817 2.829 4.684 1.00 94.56 151 THR A C 1
ATOM 1110 O O . THR A 1 151 ? -10.993 2.739 5.028 1.00 94.56 151 THR A O 1
ATOM 1113 N N . VAL A 1 152 ? -9.036 1.765 4.507 1.00 95.25 152 VAL A N 1
ATOM 1114 C CA . VAL A 1 152 ? -9.494 0.383 4.667 1.00 95.25 152 VAL A CA 1
ATOM 1115 C C . VAL A 1 152 ? -8.695 -0.300 5.766 1.00 95.25 152 VAL A C 1
ATOM 1117 O O . VAL A 1 152 ? -7.468 -0.370 5.719 1.00 95.25 152 VAL A O 1
ATOM 1120 N N . MET A 1 153 ? -9.398 -0.854 6.751 1.00 94.44 153 MET A N 1
ATOM 1121 C CA . MET A 1 153 ? -8.783 -1.690 7.777 1.00 94.44 153 MET A CA 1
ATOM 1122 C C . MET A 1 153 ? -8.460 -3.074 7.208 1.00 94.44 153 MET A C 1
ATOM 1124 O O . MET A 1 153 ? -9.346 -3.778 6.722 1.00 94.44 153 MET A O 1
ATOM 1128 N N . VAL A 1 154 ? -7.203 -3.489 7.346 1.00 93.31 154 VAL A N 1
ATOM 1129 C CA . VAL A 1 154 ? -6.741 -4.841 7.029 1.00 93.31 154 VAL A CA 1
ATOM 1130 C C . VAL A 1 154 ? -6.469 -5.579 8.344 1.00 93.31 154 VAL A C 1
ATOM 1132 O O . VAL A 1 154 ? -5.580 -5.178 9.101 1.00 93.31 154 VAL A O 1
ATOM 1135 N N . PRO A 1 155 ? -7.227 -6.641 8.664 1.00 91.31 155 PRO A N 1
ATOM 1136 C CA . PRO A 1 155 ? -7.053 -7.351 9.922 1.00 91.31 155 PRO A CA 1
ATOM 1137 C C . PRO A 1 155 ? -5.728 -8.115 9.938 1.00 91.31 155 PRO A C 1
ATOM 1139 O O . PRO A 1 155 ? -5.308 -8.678 8.926 1.00 91.31 155 PRO A O 1
ATOM 1142 N N . ILE A 1 156 ? -5.101 -8.176 11.112 1.00 88.44 156 ILE A N 1
ATOM 1143 C CA . ILE A 1 156 ? -4.008 -9.118 11.358 1.00 88.44 156 ILE A CA 1
ATOM 1144 C C . ILE A 1 156 ? -4.603 -10.520 11.479 1.00 88.44 156 ILE A C 1
ATOM 1146 O O . ILE A 1 156 ? -5.524 -10.749 12.266 1.00 88.44 156 ILE A O 1
ATOM 1150 N N . ASP A 1 157 ? -4.054 -11.456 10.712 1.00 89.12 157 ASP A N 1
ATOM 1151 C CA . ASP A 1 157 ? -4.365 -12.874 10.810 1.00 89.12 157 ASP A CA 1
ATOM 1152 C C . ASP A 1 157 ? -3.147 -13.622 11.359 1.00 89.12 157 ASP A C 1
ATOM 1154 O O . ASP A 1 157 ? -2.093 -13.653 10.726 1.00 89.12 157 ASP A O 1
ATOM 1158 N N . ARG A 1 158 ? -3.296 -14.234 12.540 1.00 86.94 158 ARG A N 1
ATOM 1159 C CA . ARG A 1 158 ? -2.193 -14.918 13.237 1.00 86.94 158 ARG A CA 1
ATOM 1160 C C . ARG A 1 158 ? -1.600 -16.070 12.433 1.00 86.94 158 ARG A C 1
ATOM 1162 O O . ARG A 1 158 ? -0.417 -16.356 12.580 1.00 86.94 158 ARG A O 1
ATOM 1169 N N . ARG A 1 159 ? -2.403 -16.757 11.610 1.00 86.69 159 ARG A N 1
ATOM 1170 C CA . ARG A 1 159 ? -1.887 -17.835 10.761 1.00 86.69 159 ARG A CA 1
ATOM 1171 C C . ARG A 1 159 ? -0.969 -17.232 9.711 1.00 86.69 159 ARG A C 1
ATOM 1173 O O . ARG A 1 159 ? 0.163 -17.680 9.601 1.00 86.69 159 ARG A O 1
ATOM 1180 N N . LEU A 1 160 ? -1.422 -16.192 9.011 1.00 85.62 160 LEU A N 1
ATOM 1181 C CA . LEU A 1 160 ? -0.616 -15.505 7.999 1.00 85.62 160 LEU A CA 1
ATOM 1182 C C . LEU A 1 160 ? 0.619 -14.804 8.582 1.00 85.62 160 LEU A C 1
ATOM 1184 O O . LEU A 1 160 ? 1.627 -14.716 7.891 1.00 85.62 160 LEU A O 1
ATOM 1188 N N . GLU A 1 161 ? 0.587 -14.341 9.835 1.00 83.06 161 GLU A N 1
ATOM 1189 C CA . GLU A 1 161 ? 1.789 -13.824 10.513 1.00 83.06 161 GLU A CA 1
ATOM 1190 C C . GLU A 1 161 ? 2.879 -14.891 10.667 1.00 83.06 161 GLU A C 1
ATOM 1192 O O . GLU A 1 161 ? 4.064 -14.569 10.609 1.00 83.06 161 GLU A O 1
ATOM 1197 N N . VAL A 1 162 ? 2.481 -16.152 10.851 1.00 84.12 162 VAL A N 1
ATOM 1198 C CA . VAL A 1 162 ? 3.403 -17.278 11.042 1.00 84.12 162 VAL A CA 1
ATOM 1199 C C . VAL A 1 162 ? 3.790 -17.916 9.709 1.00 84.12 162 VAL A C 1
ATOM 1201 O O . VAL A 1 162 ? 4.969 -18.148 9.459 1.00 84.12 162 VAL A O 1
ATOM 1204 N N . SER A 1 163 ? 2.812 -18.217 8.854 1.00 81.19 163 SER A N 1
ATOM 1205 C CA . SER A 1 163 ? 3.025 -18.950 7.601 1.00 81.19 163 SER A CA 1
ATOM 1206 C C . SER A 1 163 ? 3.386 -18.057 6.418 1.00 81.19 163 SER A C 1
ATOM 1208 O O . SER A 1 163 ? 3.794 -18.566 5.378 1.00 81.19 163 SER A O 1
ATOM 1210 N N . GLY A 1 164 ? 3.181 -16.744 6.537 1.00 79.44 164 GLY A N 1
ATOM 1211 C CA . GLY A 1 164 ? 3.124 -15.858 5.381 1.00 79.44 164 GLY A CA 1
ATOM 1212 C C . GLY A 1 164 ? 1.921 -16.164 4.483 1.00 79.44 164 GLY A C 1
ATOM 1213 O O . GLY A 1 164 ? 1.030 -16.949 4.829 1.00 79.44 164 GLY A O 1
ATOM 1214 N N . LEU A 1 165 ? 1.900 -15.521 3.312 1.00 79.69 165 LEU A N 1
ATOM 1215 C CA . LEU A 1 165 ? 0.984 -15.889 2.232 1.00 79.69 165 LEU A CA 1
ATOM 1216 C C . LEU A 1 165 ? 1.327 -17.302 1.737 1.00 79.69 165 LEU A C 1
ATOM 1218 O O . LEU A 1 165 ? 2.489 -17.694 1.730 1.00 79.69 165 LEU A O 1
ATOM 1222 N N . THR A 1 166 ? 0.315 -18.057 1.321 1.00 77.50 166 THR A N 1
ATOM 1223 C CA . THR A 1 166 ? 0.448 -19.388 0.714 1.00 77.50 166 THR A CA 1
ATOM 1224 C C . THR A 1 166 ? -0.492 -19.477 -0.491 1.00 77.50 166 THR A C 1
ATOM 1226 O O . THR A 1 166 ? -1.293 -18.568 -0.728 1.00 77.50 166 THR A O 1
ATOM 1229 N N . GLY A 1 167 ? -0.429 -20.582 -1.239 1.00 73.12 167 GLY A N 1
ATOM 1230 C CA . GLY A 1 167 ? -1.386 -20.867 -2.314 1.00 73.12 167 GLY A CA 1
ATOM 1231 C C . GLY A 1 167 ? -2.821 -21.131 -1.829 1.00 73.12 167 GLY A C 1
ATOM 1232 O O . GLY A 1 167 ? -3.742 -21.170 -2.645 1.00 73.12 167 GLY A O 1
ATOM 1233 N N . ASP A 1 168 ? -3.025 -21.290 -0.517 1.00 81.50 168 ASP A N 1
ATOM 1234 C CA . ASP A 1 168 ? -4.343 -21.513 0.076 1.00 81.50 168 ASP A CA 1
ATOM 1235 C C . ASP A 1 168 ? -5.266 -20.295 -0.103 1.00 81.50 168 ASP A C 1
ATOM 1237 O O . ASP A 1 168 ? -4.808 -19.147 -0.195 1.00 81.50 168 ASP A O 1
ATOM 1241 N N . PRO A 1 169 ? -6.595 -20.494 -0.055 1.00 84.31 169 PRO A N 1
ATOM 1242 C CA . PRO A 1 169 ? -7.532 -19.390 0.071 1.00 84.31 169 PRO A CA 1
ATOM 1243 C C . PRO A 1 169 ? -7.191 -18.480 1.261 1.00 84.31 169 PRO A C 1
ATOM 1245 O O . PRO A 1 169 ? -6.892 -18.937 2.369 1.00 84.31 169 PRO A O 1
ATOM 1248 N N . LEU A 1 170 ? -7.282 -17.167 1.035 1.00 88.31 170 LEU A N 1
ATOM 1249 C CA . LEU A 1 170 ? -7.102 -16.185 2.099 1.00 88.31 170 LEU A CA 1
ATOM 1250 C C . LEU A 1 170 ? -8.229 -16.302 3.142 1.00 88.31 170 LEU A C 1
ATOM 1252 O O . LEU A 1 170 ? -9.371 -16.614 2.787 1.00 88.31 170 LEU A O 1
ATOM 1256 N N . PRO A 1 171 ? -7.948 -15.997 4.423 1.00 91.25 171 PRO A N 1
ATOM 1257 C CA . PRO A 1 171 ? -8.982 -15.874 5.442 1.00 91.25 171 PRO A CA 1
ATOM 1258 C C . PRO A 1 171 ? -10.066 -14.880 5.009 1.00 91.25 171 PRO A C 1
ATOM 1260 O O . PRO A 1 171 ? -9.763 -13.818 4.460 1.00 91.25 171 PRO A O 1
ATOM 1263 N N . LYS A 1 172 ? -11.336 -15.188 5.307 1.00 94.00 172 LYS A N 1
ATOM 1264 C CA . LYS A 1 172 ? -12.497 -14.389 4.863 1.00 94.00 172 LYS A CA 1
ATOM 1265 C C . LYS A 1 172 ? -12.370 -12.900 5.203 1.00 94.00 172 LYS A C 1
ATOM 1267 O O . LYS A 1 172 ? -12.749 -12.057 4.396 1.00 94.00 172 LYS A O 1
ATOM 1272 N N . SER A 1 173 ? -11.836 -12.583 6.381 1.00 92.44 173 SER A N 1
ATOM 1273 C CA . SER A 1 173 ? -11.640 -11.212 6.863 1.00 92.44 173 SER A CA 1
ATOM 1274 C C . SER A 1 173 ? -10.603 -10.444 6.029 1.00 92.44 173 SER A C 1
ATOM 1276 O O . SER A 1 173 ? -10.837 -9.295 5.662 1.00 92.44 173 SER A O 1
ATOM 1278 N N . VAL A 1 174 ? -9.505 -11.098 5.645 1.00 92.56 174 VAL A N 1
ATOM 1279 C CA . VAL A 1 174 ? -8.479 -10.541 4.750 1.00 92.56 174 VAL A CA 1
ATOM 1280 C C . VAL A 1 174 ? -9.025 -10.402 3.329 1.00 92.56 174 VAL A C 1
ATOM 1282 O O . VAL A 1 174 ? -8.823 -9.373 2.688 1.00 92.56 174 VAL A O 1
ATOM 1285 N N . THR A 1 175 ? -9.791 -11.385 2.842 1.00 93.69 175 THR A N 1
ATOM 1286 C CA . THR A 1 175 ? -10.481 -11.286 1.545 1.00 93.69 175 THR A CA 1
ATOM 1287 C C . THR A 1 175 ? -11.459 -10.113 1.504 1.00 93.69 175 THR A C 1
ATOM 1289 O O . THR A 1 175 ? -11.520 -9.408 0.500 1.00 93.69 175 THR A O 1
ATOM 1292 N N . ALA A 1 176 ? -12.220 -9.883 2.576 1.00 94.75 176 ALA A N 1
ATOM 1293 C CA . ALA A 1 176 ? -13.142 -8.754 2.665 1.00 94.75 176 ALA A CA 1
ATOM 1294 C C . ALA A 1 176 ? -12.397 -7.411 2.612 1.00 94.75 176 ALA A C 1
ATOM 1296 O O . ALA A 1 176 ? -12.789 -6.535 1.844 1.00 94.75 176 ALA A O 1
ATOM 1297 N N . ALA A 1 177 ? -11.287 -7.279 3.345 1.00 94.19 177 ALA A N 1
ATOM 1298 C CA . ALA A 1 177 ? -10.437 -6.090 3.285 1.00 94.19 177 ALA A CA 1
ATOM 1299 C C . ALA A 1 177 ? -9.844 -5.873 1.880 1.00 94.19 177 ALA A C 1
ATOM 1301 O O . ALA A 1 177 ? -9.874 -4.759 1.365 1.00 94.19 177 ALA A O 1
ATOM 1302 N N . GLY A 1 178 ? -9.385 -6.939 1.215 1.00 92.56 178 GLY A N 1
ATOM 1303 C CA . GLY A 1 178 ? -8.901 -6.871 -0.167 1.00 92.56 178 GLY A CA 1
ATOM 1304 C C . GLY A 1 178 ? -9.977 -6.416 -1.160 1.00 92.56 178 GLY A C 1
ATOM 1305 O O . GLY A 1 178 ? -9.704 -5.589 -2.026 1.00 92.56 178 GLY A O 1
ATOM 1306 N N . LYS A 1 179 ? -11.220 -6.891 -1.005 1.00 93.50 179 LYS A N 1
ATOM 1307 C CA . LYS A 1 179 ? -12.364 -6.428 -1.812 1.00 93.50 179 LYS A CA 1
ATOM 1308 C C . LYS A 1 179 ? -12.691 -4.956 -1.561 1.00 93.50 179 LYS A C 1
ATOM 1310 O O . LYS A 1 179 ? -12.984 -4.241 -2.513 1.00 93.50 179 LYS A O 1
ATOM 1315 N N . ALA A 1 180 ? -12.627 -4.506 -0.308 1.00 94.12 180 ALA A N 1
ATOM 1316 C CA . ALA A 1 180 ? -12.832 -3.102 0.038 1.00 94.12 180 ALA A CA 1
ATOM 1317 C C . ALA A 1 180 ? -11.741 -2.207 -0.570 1.00 94.12 180 ALA A C 1
ATOM 1319 O O . ALA A 1 180 ? -12.068 -1.195 -1.177 1.00 94.12 180 ALA A O 1
ATOM 1320 N N . LEU A 1 181 ? -10.466 -2.616 -0.505 1.00 93.56 181 LEU A N 1
ATOM 1321 C CA . LEU A 1 181 ? -9.373 -1.920 -1.194 1.00 93.56 181 LEU A CA 1
ATOM 1322 C C . LEU A 1 181 ? -9.638 -1.833 -2.700 1.00 93.56 181 LEU A C 1
ATOM 1324 O O . LEU A 1 181 ? -9.655 -0.738 -3.247 1.00 93.56 181 LEU A O 1
ATOM 1328 N N . ALA A 1 182 ? -9.925 -2.959 -3.357 1.00 90.44 182 ALA A N 1
ATOM 1329 C CA . ALA A 1 182 ? -10.190 -2.993 -4.796 1.00 90.44 182 ALA A CA 1
ATOM 1330 C C . ALA A 1 182 ? -11.378 -2.108 -5.217 1.00 90.44 182 ALA A C 1
ATOM 1332 O O . ALA A 1 182 ? -11.374 -1.556 -6.312 1.00 90.44 182 ALA A O 1
ATOM 1333 N N . ALA A 1 183 ? -12.381 -1.934 -4.351 1.00 91.44 183 ALA A N 1
ATOM 1334 C CA . ALA A 1 183 ? -13.516 -1.057 -4.623 1.00 91.44 183 ALA A CA 1
ATOM 1335 C C . ALA A 1 183 ? -13.137 0.434 -4.687 1.00 91.44 183 ALA A C 1
ATOM 1337 O O . ALA A 1 183 ? -13.842 1.189 -5.353 1.00 91.44 183 ALA A O 1
ATOM 1338 N N . HIS A 1 184 ? -12.045 0.849 -4.037 1.00 89.75 184 HIS A N 1
ATOM 1339 C CA . HIS A 1 184 ? -11.524 2.217 -4.119 1.00 89.75 184 HIS A CA 1
ATOM 1340 C C . HIS A 1 184 ? -10.586 2.447 -5.306 1.00 89.75 184 HIS A C 1
ATOM 1342 O O . HIS A 1 184 ? -10.453 3.582 -5.741 1.00 89.75 184 HIS A O 1
ATOM 1348 N N . LEU A 1 185 ? -9.948 1.389 -5.809 1.00 85.06 185 LEU A N 1
ATOM 1349 C CA . LEU A 1 185 ? -8.934 1.446 -6.869 1.00 85.06 185 LEU A CA 1
ATOM 1350 C C . LEU A 1 185 ? -9.556 1.285 -8.261 1.00 85.06 185 LEU A C 1
ATOM 1352 O O . LEU A 1 185 ? -8.920 0.740 -9.161 1.00 85.06 185 LEU A O 1
ATOM 1356 N N . ARG A 1 186 ? -10.843 1.620 -8.422 1.00 68.56 186 ARG A N 1
ATOM 1357 C CA . ARG A 1 186 ? -11.524 1.356 -9.689 1.00 68.56 186 ARG A CA 1
ATOM 1358 C C . ARG A 1 186 ? -10.819 2.123 -10.807 1.00 68.56 186 ARG A C 1
ATOM 1360 O O . ARG A 1 186 ? -10.778 3.346 -10.728 1.00 68.56 186 ARG A O 1
ATOM 1367 N N . PRO A 1 187 ? -10.397 1.448 -11.888 1.00 51.16 187 PRO A N 1
ATOM 1368 C CA . PRO A 1 187 ? -10.225 2.145 -13.142 1.00 51.16 187 PRO A CA 1
ATOM 1369 C C . PRO A 1 187 ? -11.616 2.647 -13.535 1.00 51.16 187 PRO A C 1
ATOM 1371 O O . PRO A 1 187 ? -12.538 1.847 -13.728 1.00 51.16 187 PRO A O 1
ATOM 1374 N N . GLU A 1 188 ? -11.808 3.960 -13.646 1.00 42.06 188 GLU A N 1
ATOM 1375 C CA . GLU A 1 188 ? -12.791 4.412 -14.619 1.00 42.06 188 GLU A CA 1
ATOM 1376 C C . GLU A 1 188 ? -12.337 3.821 -15.951 1.00 42.06 188 GLU A C 1
ATOM 1378 O O . GLU A 1 188 ? -11.258 4.122 -16.458 1.00 42.06 188 GLU A O 1
ATOM 1383 N N . GLN A 1 189 ? -13.130 2.901 -16.491 1.00 34.09 189 GLN A N 1
ATOM 1384 C CA . GLN A 1 189 ? -13.030 2.588 -17.900 1.00 34.09 189 GLN A CA 1
ATOM 1385 C C . GLN A 1 189 ? -13.233 3.931 -18.614 1.00 34.09 189 GLN A C 1
ATOM 1387 O O . GLN A 1 189 ? -14.282 4.543 -18.391 1.00 34.09 189 GLN A O 1
ATOM 1392 N N . PRO A 1 190 ? -12.271 4.442 -19.406 1.00 29.77 190 PRO A N 1
ATOM 1393 C CA . PRO A 1 190 ? -12.535 5.636 -20.181 1.00 29.77 190 PRO A CA 1
ATOM 1394 C C . PRO A 1 190 ? -13.716 5.292 -21.084 1.00 29.77 190 PRO A C 1
ATOM 1396 O O . PRO A 1 190 ? -13.616 4.434 -21.964 1.00 29.77 190 PRO A O 1
ATOM 1399 N N . VAL A 1 191 ? -14.865 5.913 -20.821 1.00 33.22 191 VAL A N 1
ATOM 1400 C CA . VAL A 1 191 ? -15.966 5.931 -21.774 1.00 33.22 191 VAL A CA 1
ATOM 1401 C C . VAL A 1 191 ? -15.396 6.655 -22.980 1.00 33.22 191 VAL A C 1
ATOM 1403 O O . VAL A 1 191 ? -15.227 7.873 -22.957 1.00 33.22 191 VAL A O 1
ATOM 1406 N N . LEU A 1 192 ? -15.019 5.900 -24.011 1.00 34.16 192 LEU A N 1
ATOM 1407 C CA . LEU A 1 192 ? -14.672 6.487 -25.293 1.00 34.16 192 LEU A CA 1
ATOM 1408 C C . LEU A 1 192 ? -15.887 7.317 -25.735 1.00 34.16 192 LEU A C 1
ATOM 1410 O O . LEU A 1 192 ? -16.983 6.754 -25.856 1.00 34.16 192 LEU A O 1
ATOM 1414 N N . PRO A 1 193 ? -15.747 8.636 -25.950 1.00 31.58 193 PRO A N 1
ATOM 1415 C CA . PRO A 1 193 ? -16.841 9.431 -26.476 1.00 31.58 193 PRO A CA 1
ATOM 1416 C C . PRO A 1 193 ? -17.171 8.903 -27.877 1.00 31.58 193 PRO A C 1
ATOM 1418 O O . PRO A 1 193 ? -16.383 9.067 -28.804 1.00 31.58 193 PRO A O 1
ATOM 1421 N N . GLY A 1 194 ? -18.314 8.224 -28.023 1.00 41.94 194 GLY A N 1
ATOM 1422 C CA . GLY A 1 194 ? -18.826 7.825 -29.338 1.00 41.94 194 GLY A CA 1
ATOM 1423 C C . GLY A 1 194 ? -19.569 6.493 -29.453 1.00 41.94 194 GLY A C 1
ATOM 1424 O O . GLY A 1 194 ? -20.172 6.263 -30.498 1.00 41.94 194 GLY A O 1
ATOM 1425 N N . MET A 1 195 ? -19.605 5.620 -28.441 1.00 32.53 195 MET A N 1
ATOM 1426 C CA . MET A 1 195 ? -20.427 4.402 -28.543 1.00 32.53 195 MET A CA 1
ATOM 1427 C C . MET A 1 195 ? -21.858 4.656 -28.068 1.00 32.53 195 MET A C 1
ATOM 1429 O O . MET A 1 195 ? -22.184 4.548 -26.889 1.00 32.53 195 MET A O 1
ATOM 1433 N N . SER A 1 196 ? -22.712 5.012 -29.027 1.00 37.38 196 SER A N 1
ATOM 1434 C CA . SER A 1 196 ? -24.163 5.034 -28.867 1.00 37.38 196 SER A CA 1
ATOM 1435 C C . SER A 1 196 ? -24.664 3.630 -28.505 1.00 37.38 196 SER A C 1
ATOM 1437 O O . SER A 1 196 ? -24.393 2.665 -29.220 1.00 37.38 196 SER A O 1
ATOM 1439 N N . VAL A 1 197 ? -25.380 3.516 -27.385 1.00 44.00 197 VAL A N 1
ATOM 1440 C CA . VAL A 1 197 ? -26.173 2.328 -27.049 1.00 44.00 197 VAL A CA 1
ATOM 1441 C C . VAL A 1 197 ? -27.325 2.273 -28.058 1.00 44.00 197 VAL A C 1
ATOM 1443 O O . VAL A 1 197 ? -28.115 3.221 -28.089 1.00 44.00 197 VAL A O 1
ATOM 1446 N N . PRO A 1 198 ? -27.452 1.234 -28.906 1.00 42.31 198 PRO A N 1
ATOM 1447 C CA . PRO A 1 198 ? -28.614 1.139 -29.774 1.00 42.31 198 PRO A CA 1
ATOM 1448 C C . PRO A 1 198 ? -29.859 0.953 -28.89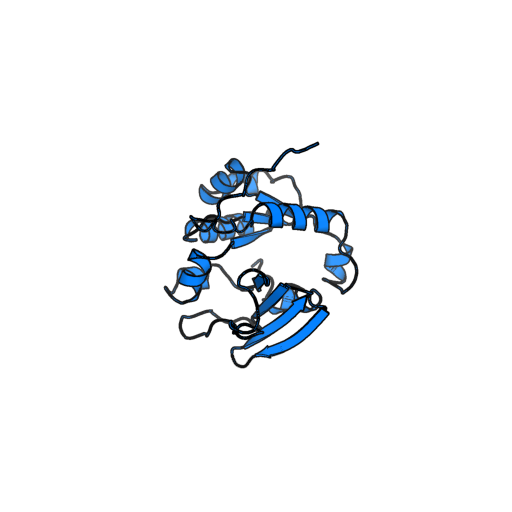5 1.00 42.31 198 PRO A C 1
ATOM 1450 O O . PRO A 1 198 ? -29.813 0.179 -27.933 1.00 42.31 198 PRO A O 1
ATOM 1453 N N . PRO A 1 199 ? -30.965 1.663 -29.176 1.00 36.94 199 PRO A N 1
ATOM 1454 C CA . PRO A 1 199 ? -32.172 1.523 -28.382 1.00 36.94 199 PRO A CA 1
ATOM 1455 C C . PRO A 1 199 ? -32.680 0.084 -28.470 1.00 36.94 199 PRO A C 1
ATOM 1457 O O . PRO A 1 199 ? -32.716 -0.506 -29.553 1.00 36.94 199 PRO A O 1
ATOM 1460 N N . LEU A 1 200 ? -33.088 -0.457 -27.317 1.00 43.16 200 LEU A N 1
ATOM 1461 C CA . LEU A 1 200 ? -33.889 -1.672 -27.242 1.00 43.16 200 LEU A CA 1
ATOM 1462 C C . LEU A 1 200 ? -35.096 -1.483 -28.167 1.00 43.16 200 LEU A C 1
ATOM 1464 O O . LEU A 1 200 ? -35.984 -0.677 -27.887 1.00 43.16 200 LEU A O 1
ATOM 1468 N N . GLN A 1 201 ? -35.120 -2.202 -29.285 1.00 42.44 201 GLN A N 1
ATOM 1469 C CA . GLN A 1 201 ? -36.341 -2.336 -30.058 1.00 42.44 201 GLN A CA 1
ATOM 1470 C C . GLN A 1 201 ? -37.251 -3.294 -29.295 1.00 42.44 201 GLN A C 1
ATOM 1472 O O . GLN A 1 201 ? -37.107 -4.510 -29.380 1.00 42.44 201 GLN A O 1
ATOM 1477 N N . GLU A 1 202 ? -38.188 -2.732 -28.537 1.00 43.28 202 GLU A N 1
ATOM 1478 C CA . GLU A 1 202 ? -39.405 -3.443 -28.168 1.00 43.28 202 GLU A CA 1
ATOM 1479 C C . GLU A 1 202 ? -40.170 -3.773 -29.449 1.00 43.28 202 GLU A C 1
ATOM 1481 O O . GLU A 1 202 ? -40.660 -2.863 -30.122 1.00 43.28 202 GLU A O 1
ATOM 1486 N N . ARG A 1 203 ? -40.290 -5.060 -29.788 1.00 38.31 203 ARG A N 1
ATOM 1487 C CA . ARG A 1 203 ? -41.391 -5.574 -30.610 1.00 38.31 203 ARG A CA 1
ATOM 1488 C C . ARG A 1 203 ? -41.777 -6.979 -30.142 1.00 38.31 203 ARG A C 1
ATOM 1490 O O . ARG A 1 203 ? -40.952 -7.880 -30.208 1.00 38.31 203 ARG A O 1
ATOM 1497 N N . PHE A 1 204 ? -43.014 -7.036 -29.638 1.00 46.72 204 PHE A N 1
ATOM 1498 C CA . PHE A 1 204 ? -44.014 -8.115 -29.621 1.00 46.72 204 PHE A CA 1
ATOM 1499 C C . PHE A 1 204 ? -43.560 -9.548 -29.908 1.00 46.72 204 PHE A C 1
ATOM 1501 O O . PHE A 1 204 ? -43.082 -9.801 -31.036 1.00 46.72 204 PHE A O 1
#

Sequence (204 aa):
MEYCEPRRSGLGAASFDELGVDEAGWRRGRRGPVDLARLAAPRELTECFPPPQPLVPPGDRPAGDRLLVLDLGASAASMLRDPGWLTTMVGSAEVVVVTRLTVPGVRQSEHLLSALPVPAVLATVGSGRWPGEVAASCGPSIRSARDAGRTVMVPIDRRLEVSGLTGDPLPKSVTAAGKALAAHLRPEQPVLPGMSVPPLQERF

Secondary structure (DSSP, 8-state):
-----GGGS-TTTT-SEEEEE-TTSEEEEEETTEEEEEESS-----TTSPPPPPSS-TTSS-TTS-EEEEE--S-HHHHTS--SHHHHHHTTS-EEEEEESSHHHHHHHHHHHHH-SS-EEEEEES-SSPPHHHHHT--HHHHHHHHTT-EEEE---HHHHHH-S-SSPPPHHHHHHHHHHHHHS-------TT-PPPP-----

pLDDT: mean 76.69, std 17.52, range [29.77, 96.56]